Protein AF-A0A4Q6A8T1-F1 (afdb_monomer)

Sequence (185 aa):
YKGNTTVAFFELFNEPTVMNGQLGLCTWQDWKAMNEEMITIIRAHGCKAIPLVAGFNWAYDLTPVATEPINAEGIGYVSHPYPQKRPKPWEPKWTADWGFVAKKYPVMLTEIGFCGPDDRGAHIPVISDESYGEAITKYCNDNGISYSVWVFDPQWSPMLISDWNFTPTRQGRFFKQALLKEARQ

pLDDT: mean 97.42, std 4.3, range [55.22, 98.94]

Foldseek 3Di:
DAPDVVLAEDAPDQFAECPVVVVHDDDVVNLLVVQLVVVVVCVVVNHNHAYEAADHPGSAFPQVCVPDNRPDPRHEYEHQCADQVDDPPRLVVSCNGPLVCLVPGAYEHAEYAADDCPDPPDDPPRHDACVSVVNVLVSCVVSVHHYDYPDPDLHDPPHQAVDPVRHGDRRVVSVVVSVVVVVVD

Radius of gyration: 17.04 Å; Cα contacts (8 Å, |Δi|>4): 307; chains: 1; bounding box: 41×42×40 Å

Secondary structure (DSSP, 8-state):
-TT-SS--EEE--S----GGGTT----HHHHHHHHHHHHHHHHHTT--PEEEEE-HHHHTB-GGGGTS--S-SS-EEE----TTSSPSS-HHHHHHHTGGGGGTS-EEEEEE--B-TTSTT--TTTB--HHHHHHHHHHHHHHT-EEEES---SSSSSPSBSSTT--B-HHHHHHHHHHHHHTT-

Solvent-accessible surface area (backbone atoms only — not comparable to full-atom values): 10340 Å² total; per-residue (Å²): 115,68,79,41,76,86,56,47,65,40,73,76,56,82,57,41,58,35,72,95,52,77,73,43,86,77,54,71,68,59,51,42,54,54,50,54,51,52,53,49,54,48,46,75,70,58,41,77,45,30,43,30,48,47,28,40,72,46,6,34,39,40,54,62,50,80,81,61,54,72,95,64,83,79,51,35,36,35,33,35,74,27,51,55,78,48,67,84,76,47,66,72,49,42,38,65,34,37,52,59,50,45,81,81,40,57,38,34,26,70,36,37,49,42,30,42,82,85,40,83,71,50,48,92,44,30,47,45,58,67,70,52,56,53,50,54,54,49,52,24,65,80,55,75,42,48,74,39,68,43,31,92,35,55,80,54,59,38,38,24,18,67,41,96,86,61,48,59,30,77,46,21,50,51,54,54,51,54,55,57,57,60,77,73,111

Nearest PDB structures (foldseek):
  8bqb-assembly3_C  TM=9.856E-01  e=1.949E-24  Cellvibrio japonicus Ueda107
  5a8o-assembly1_A  TM=9.861E-01  e=3.280E-24  Saccharophagus degradans 2-40
  4hu0-assembly1_A  TM=9.864E-01  e=3.074E-24  uncultured bacterium
  5a8n-assembly1_A  TM=9.874E-01  e=1.129E-23  Saccharophagus degradans 2-40
  5ecu-assembly1_A  TM=7.118E-01  e=2.864E-06  Caldicellulosiruptor saccharolyticus

Structure (mmCIF, N/CA/C/O backbone):
data_AF-A0A4Q6A8T1-F1
#
_entry.id   AF-A0A4Q6A8T1-F1
#
loop_
_atom_site.group_PDB
_atom_site.id
_atom_site.type_symbol
_atom_site.label_atom_id
_atom_site.label_alt_id
_atom_site.label_comp_id
_atom_site.label_asym_id
_atom_site.label_entity_id
_atom_site.label_seq_id
_atom_site.pdbx_PDB_ins_code
_atom_site.Cartn_x
_atom_site.Cartn_y
_atom_site.Cartn_z
_atom_site.occupancy
_atom_site.B_iso_or_equiv
_atom_site.auth_seq_id
_atom_site.auth_comp_id
_atom_site.auth_asym_id
_atom_site.auth_atom_id
_atom_site.pdbx_PDB_model_num
ATOM 1 N N . TYR A 1 1 ? -21.605 -8.467 6.639 1.00 89.75 1 TYR A N 1
ATOM 2 C CA . TYR A 1 1 ? -20.652 -9.461 7.183 1.00 89.75 1 TYR A CA 1
ATOM 3 C C . TYR A 1 1 ? -20.547 -9.435 8.718 1.00 89.75 1 TYR A C 1
ATOM 5 O O . TYR A 1 1 ? -19.469 -9.640 9.265 1.00 89.75 1 TYR A O 1
ATOM 13 N N . LYS A 1 2 ? -21.650 -9.219 9.457 1.00 90.38 2 LYS A N 1
ATOM 14 C CA . LYS A 1 2 ? -21.615 -9.162 10.931 1.00 90.38 2 LYS A CA 1
ATOM 15 C C . LYS A 1 2 ? -21.192 -10.516 11.514 1.00 90.38 2 LYS A C 1
ATOM 17 O O . LYS A 1 2 ? -21.763 -11.532 11.139 1.00 90.38 2 LYS A O 1
ATOM 22 N N . GLY A 1 3 ? -20.209 -10.517 12.416 1.00 88.19 3 GLY A N 1
ATOM 23 C CA . GLY A 1 3 ? -19.697 -11.733 13.065 1.00 88.19 3 GLY A CA 1
ATOM 24 C C . GLY A 1 3 ? -18.880 -12.669 12.164 1.00 88.19 3 GLY A C 1
ATOM 25 O O . GLY A 1 3 ? -18.472 -13.728 12.628 1.00 88.19 3 GLY A O 1
ATOM 26 N N . ASN A 1 4 ? -18.627 -12.301 10.903 1.00 92.38 4 ASN A N 1
ATOM 27 C CA . ASN A 1 4 ? -17.795 -13.093 10.002 1.00 92.38 4 ASN A CA 1
ATOM 28 C C . ASN A 1 4 ? -16.316 -12.752 10.239 1.00 92.38 4 ASN A C 1
ATOM 30 O O . ASN A 1 4 ? -15.886 -11.645 9.931 1.00 92.38 4 ASN A O 1
ATOM 34 N N . THR A 1 5 ? -15.553 -13.705 10.771 1.00 93.12 5 THR A N 1
ATOM 35 C CA . THR A 1 5 ? -14.126 -13.536 11.083 1.00 93.12 5 THR A CA 1
ATOM 36 C C . THR A 1 5 ? -13.215 -13.623 9.858 1.00 93.12 5 THR A C 1
ATOM 38 O O . THR A 1 5 ? -12.082 -13.163 9.924 1.00 93.12 5 THR A O 1
ATOM 41 N N . THR A 1 6 ? -13.696 -14.162 8.733 1.00 96.19 6 THR A N 1
ATOM 42 C CA . THR A 1 6 ? -12.983 -14.132 7.446 1.00 96.19 6 THR A CA 1
ATOM 43 C C . THR A 1 6 ? -12.935 -12.715 6.877 1.00 96.19 6 THR A C 1
ATOM 45 O O . THR A 1 6 ? -11.938 -12.324 6.278 1.00 96.19 6 THR A O 1
ATOM 48 N N . VAL A 1 7 ? -13.985 -11.916 7.090 1.00 96.88 7 VAL A N 1
ATOM 49 C CA . VAL A 1 7 ? -14.017 -10.500 6.692 1.00 96.88 7 VAL A CA 1
ATOM 50 C C . VAL A 1 7 ? -13.386 -9.661 7.801 1.00 96.88 7 VAL A C 1
ATOM 52 O O . VAL A 1 7 ? -14.070 -9.030 8.605 1.00 96.88 7 VAL A O 1
ATOM 55 N N . ALA A 1 8 ? -12.058 -9.731 7.870 1.00 97.31 8 ALA A N 1
ATOM 56 C CA . ALA A 1 8 ? -11.278 -9.165 8.964 1.00 97.31 8 ALA A CA 1
ATOM 57 C C . ALA A 1 8 ? -11.072 -7.648 8.858 1.00 97.31 8 ALA A C 1
ATOM 59 O O . ALA A 1 8 ? -10.976 -6.988 9.889 1.00 97.31 8 ALA A O 1
ATOM 60 N N . PHE A 1 9 ? -11.034 -7.091 7.644 1.00 98.25 9 PHE A N 1
ATOM 61 C CA . PHE A 1 9 ? -10.666 -5.694 7.402 1.00 98.25 9 PHE A CA 1
ATOM 62 C C . PHE A 1 9 ? -11.708 -4.967 6.555 1.00 98.25 9 PHE A C 1
ATOM 64 O O . PHE A 1 9 ? -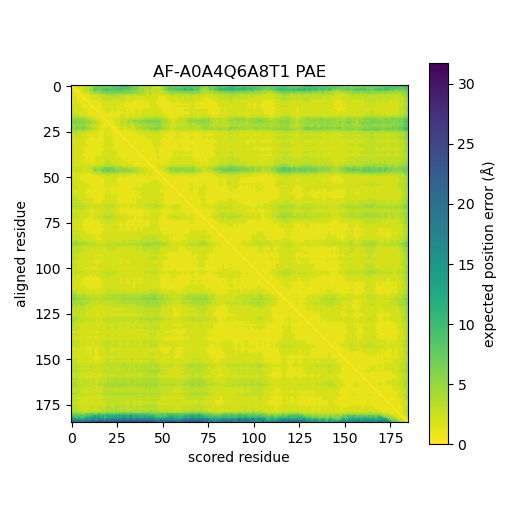12.265 -5.547 5.623 1.00 98.25 9 PHE A O 1
ATOM 71 N N . PHE A 1 10 ? -11.931 -3.690 6.867 1.00 98.44 10 PHE A N 1
ATOM 72 C CA . PHE A 1 10 ? -12.652 -2.741 6.021 1.00 98.44 10 PHE A CA 1
ATOM 73 C C . PHE A 1 10 ? -11.738 -1.558 5.712 1.00 98.44 10 PHE A C 1
ATOM 75 O O . PHE A 1 10 ? -11.614 -0.639 6.517 1.00 98.44 10 PHE A O 1
ATOM 82 N N . GLU A 1 11 ? -11.101 -1.583 4.549 1.00 98.81 11 GLU A N 1
ATOM 83 C CA . GLU A 1 11 ? -10.424 -0.412 3.998 1.00 98.81 11 GLU A CA 1
ATOM 84 C C . GLU A 1 11 ? -11.465 0.597 3.520 1.00 98.81 11 GLU A C 1
ATOM 86 O O . GLU A 1 11 ? -12.292 0.292 2.662 1.00 98.81 11 GLU A O 1
ATOM 91 N N . LEU A 1 12 ? -11.494 1.766 4.164 1.00 98.75 12 LEU A N 1
ATOM 92 C CA . LEU A 1 12 ? -12.637 2.678 4.062 1.00 98.75 12 LEU A CA 1
ATOM 93 C C . LEU A 1 12 ? -12.677 3.422 2.725 1.00 98.75 12 LEU A C 1
ATOM 95 O O . LEU A 1 12 ? -13.753 3.649 2.175 1.00 98.75 12 LEU A O 1
ATOM 99 N N . PHE A 1 13 ? -11.507 3.791 2.207 1.00 98.88 13 PHE A N 1
ATOM 100 C CA . PHE A 1 13 ? -11.345 4.446 0.915 1.00 98.88 13 PHE A CA 1
ATOM 101 C C . PHE A 1 13 ? -9.910 4.243 0.422 1.00 98.88 13 PHE A C 1
ATOM 103 O O . PHE A 1 13 ? -8.981 4.602 1.142 1.00 98.88 13 PHE A O 1
ATOM 110 N N . ASN A 1 14 ? -9.755 3.702 -0.793 1.00 98.81 14 ASN A N 1
ATOM 111 C CA . ASN A 1 14 ? -8.472 3.221 -1.324 1.00 98.81 14 ASN A CA 1
ATOM 112 C C . ASN A 1 14 ? -7.380 4.300 -1.334 1.00 98.81 14 ASN A C 1
ATOM 114 O O . ASN A 1 14 ? -6.397 4.204 -0.617 1.00 98.81 14 ASN A O 1
ATOM 118 N N . GLU A 1 15 ? -7.562 5.364 -2.124 1.00 98.69 15 GLU A N 1
ATOM 119 C CA . GLU A 1 15 ? -6.495 6.335 -2.397 1.00 98.69 15 GLU A CA 1
ATOM 120 C C . GLU A 1 15 ? -6.970 7.786 -2.262 1.00 98.69 15 GLU A C 1
ATOM 122 O O . GLU A 1 15 ? -7.286 8.442 -3.260 1.00 98.69 15 GLU A O 1
ATOM 127 N N . PRO A 1 16 ? -7.002 8.345 -1.037 1.00 98.75 16 PRO A N 1
ATOM 128 C CA . PRO A 1 16 ? -7.300 9.757 -0.848 1.00 98.75 16 PRO A CA 1
ATOM 129 C C . PRO A 1 16 ? -6.260 10.634 -1.562 1.00 98.75 16 PRO A C 1
ATOM 131 O O . PRO A 1 16 ? -5.045 10.521 -1.363 1.00 98.75 16 PRO A O 1
ATOM 134 N N . THR A 1 17 ? -6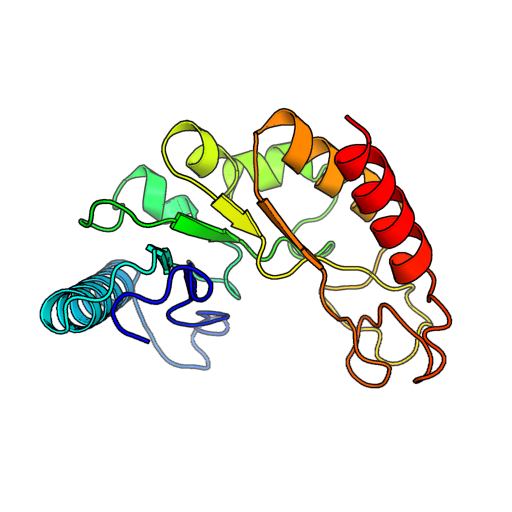.728 11.543 -2.412 1.00 98.56 17 THR A N 1
ATOM 135 C CA . THR A 1 17 ? -5.883 12.518 -3.106 1.00 98.56 17 THR A CA 1
ATOM 136 C C . THR A 1 17 ? -6.700 13.741 -3.493 1.00 98.56 17 THR A C 1
ATOM 138 O O . THR A 1 17 ? -7.860 13.636 -3.876 1.00 98.56 17 THR A O 1
ATOM 141 N N . VAL A 1 18 ? -6.077 14.914 -3.424 1.00 97.62 18 VAL A N 1
ATOM 142 C CA . VAL A 1 18 ? -6.638 16.159 -3.972 1.00 97.62 18 VAL A CA 1
ATOM 143 C C . VAL A 1 18 ? -6.028 16.510 -5.332 1.00 97.62 18 VAL A C 1
ATOM 145 O O . VAL A 1 18 ? -6.368 17.539 -5.905 1.00 97.62 18 VAL A O 1
ATOM 148 N N . MET A 1 19 ? -5.096 15.688 -5.843 1.00 94.81 19 MET A N 1
ATOM 149 C CA . MET A 1 19 ? -4.318 15.939 -7.068 1.00 94.81 19 MET A CA 1
ATOM 150 C C . MET A 1 19 ? -3.805 17.384 -7.158 1.00 94.81 19 MET A C 1
ATOM 152 O O . MET A 1 19 ? -4.078 18.101 -8.118 1.00 94.81 19 MET A O 1
ATOM 156 N N . ASN A 1 20 ? -3.095 17.840 -6.122 1.00 92.75 20 ASN A N 1
ATOM 157 C CA . ASN A 1 20 ? -2.607 19.222 -6.013 1.00 92.75 20 ASN A CA 1
ATOM 158 C C . ASN A 1 20 ? -3.723 20.285 -6.144 1.00 92.75 20 ASN A C 1
ATOM 160 O O . ASN A 1 20 ? -3.512 21.347 -6.724 1.00 92.75 20 ASN A O 1
ATOM 164 N N . GLY A 1 21 ? -4.918 19.986 -5.625 1.00 94.88 21 GLY A N 1
ATOM 165 C CA . GLY A 1 21 ? -6.090 20.866 -5.636 1.00 94.88 21 GLY A CA 1
ATOM 166 C C . GLY A 1 21 ? -7.006 20.706 -6.853 1.00 94.88 21 GLY A C 1
ATOM 167 O O . GLY A 1 21 ? -8.076 21.310 -6.883 1.00 94.88 21 GLY A O 1
ATOM 168 N N . GLN A 1 22 ? -6.641 19.886 -7.846 1.00 96.75 22 GLN A N 1
ATOM 169 C CA . GLN A 1 22 ? -7.470 19.662 -9.038 1.00 96.75 22 GLN A CA 1
ATOM 170 C C . GLN A 1 22 ? -8.778 18.921 -8.734 1.00 96.75 22 GLN A C 1
ATOM 172 O O . GLN A 1 22 ? -9.752 19.094 -9.460 1.00 96.75 22 GLN A O 1
ATOM 177 N N . LEU A 1 23 ? -8.815 18.122 -7.661 1.00 97.00 23 LEU A N 1
ATOM 178 C CA . LEU A 1 23 ? -10.017 17.406 -7.213 1.00 97.00 23 LEU A CA 1
ATOM 179 C C . LEU A 1 23 ? -10.743 18.115 -6.059 1.00 97.00 23 LEU A C 1
ATOM 181 O O . LEU A 1 23 ? -11.571 17.514 -5.379 1.00 97.00 23 LEU A O 1
ATOM 185 N N . GLY A 1 24 ? -10.436 19.393 -5.833 1.00 96.75 24 GLY A N 1
ATOM 186 C CA . GLY A 1 24 ? -10.976 20.178 -4.730 1.00 96.75 24 GLY A CA 1
ATOM 187 C C . GLY A 1 24 ? -10.047 20.224 -3.521 1.00 96.75 24 GLY A C 1
ATOM 188 O O . GLY A 1 24 ? -8.865 19.885 -3.591 1.00 96.75 24 GLY A O 1
ATOM 189 N N . LEU A 1 25 ? -10.593 20.704 -2.407 1.00 96.38 25 LEU A N 1
ATOM 190 C CA . LEU A 1 25 ? -9.879 20.879 -1.149 1.00 96.38 25 LEU A CA 1
ATOM 191 C C . LEU A 1 25 ? -10.481 19.945 -0.104 1.00 96.38 25 LEU A C 1
ATOM 193 O O . LEU A 1 25 ? -11.697 19.890 0.055 1.00 96.38 25 LEU A O 1
ATOM 197 N N . CYS A 1 26 ? -9.620 19.231 0.608 1.00 98.12 26 CYS A N 1
ATOM 198 C CA . CYS A 1 26 ? -9.992 18.422 1.757 1.00 98.12 26 CYS A CA 1
ATOM 199 C C . CYS A 1 26 ? -8.808 18.449 2.719 1.00 98.12 26 CYS A C 1
ATOM 201 O O . CYS A 1 26 ? -7.702 18.046 2.352 1.00 98.12 26 CYS A O 1
ATOM 203 N N . THR A 1 27 ? -9.011 19.001 3.911 1.00 98.06 27 THR A N 1
ATOM 204 C CA . THR A 1 27 ? -7.972 19.006 4.942 1.00 98.06 27 THR A CA 1
ATOM 205 C C . THR A 1 27 ? -7.873 17.632 5.599 1.00 98.06 27 THR A C 1
ATOM 207 O O . THR A 1 27 ? -8.777 16.801 5.488 1.00 98.06 27 THR A O 1
ATOM 210 N N . TRP A 1 28 ? -6.780 17.379 6.323 1.00 98.50 28 TRP A N 1
ATOM 211 C CA . TRP A 1 28 ? -6.694 16.173 7.146 1.00 98.50 28 TRP A CA 1
ATOM 212 C C . TRP A 1 28 ? -7.797 16.135 8.211 1.00 98.50 28 TRP A C 1
ATOM 214 O O . TRP A 1 28 ? -8.336 15.067 8.474 1.00 98.50 28 TRP A O 1
ATOM 224 N N . GLN A 1 29 ? -8.193 17.280 8.770 1.00 98.50 29 GLN A N 1
ATOM 225 C CA . GLN A 1 29 ? -9.275 17.362 9.748 1.00 98.50 29 GLN A CA 1
ATOM 226 C C . GLN A 1 29 ? -10.632 16.980 9.138 1.00 98.50 29 GLN A C 1
ATOM 228 O O . GLN A 1 29 ? -11.363 16.201 9.752 1.00 98.50 29 GLN A O 1
ATOM 233 N N . ASP A 1 30 ? -10.937 17.450 7.922 1.00 98.50 30 ASP A N 1
ATOM 234 C CA . ASP A 1 30 ? -12.148 17.045 7.190 1.00 98.50 30 ASP A CA 1
ATOM 235 C C . ASP A 1 30 ? -12.133 15.533 6.919 1.00 98.50 30 ASP A C 1
ATOM 237 O O . ASP A 1 30 ? -13.108 14.824 7.179 1.00 98.50 30 ASP A O 1
ATOM 241 N N . TRP A 1 31 ? -10.995 15.020 6.439 1.00 98.81 31 TRP A N 1
ATOM 242 C CA . TRP A 1 31 ? -10.811 13.603 6.136 1.00 98.81 31 TRP A CA 1
ATOM 243 C C . TRP A 1 31 ? -10.926 12.713 7.376 1.00 98.81 31 TRP A C 1
ATOM 245 O O . TRP A 1 31 ? -11.618 11.692 7.358 1.00 98.81 31 TRP A O 1
ATOM 255 N N . LYS A 1 32 ? -10.311 13.126 8.483 1.00 98.81 32 LYS A N 1
ATOM 256 C CA . LYS A 1 32 ? -10.405 12.469 9.786 1.00 98.81 32 LYS A CA 1
ATOM 257 C C . LYS A 1 32 ? -11.853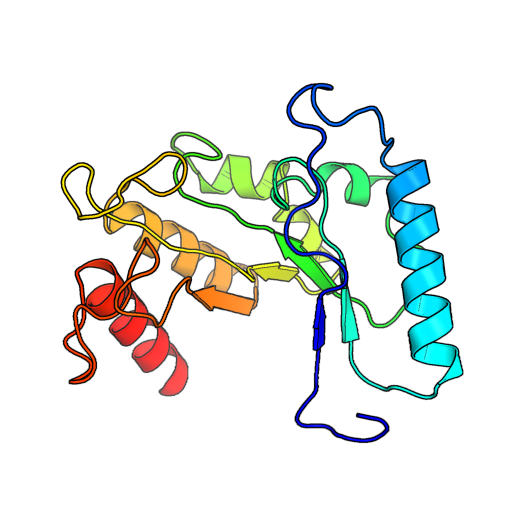 12.394 10.265 1.00 98.81 32 LYS A C 1
ATOM 259 O O . LYS A 1 32 ? -12.283 11.313 10.656 1.00 98.81 32 LYS A O 1
ATOM 264 N N . ALA A 1 33 ? -12.608 13.493 10.192 1.00 98.81 33 ALA A N 1
ATOM 265 C CA . ALA A 1 33 ? -14.010 13.516 10.608 1.00 98.81 33 ALA A CA 1
ATOM 266 C C . ALA A 1 33 ? -14.866 12.522 9.801 1.00 98.81 33 ALA A C 1
ATOM 268 O O . ALA A 1 33 ? -15.618 11.744 10.387 1.00 98.81 33 ALA A O 1
ATOM 269 N N . MET A 1 34 ? -14.685 12.472 8.475 1.00 98.81 34 MET A N 1
ATOM 270 C CA . MET A 1 34 ? -15.379 11.502 7.616 1.00 98.81 34 MET A CA 1
ATOM 271 C C . MET A 1 34 ? -15.026 10.049 7.972 1.00 98.81 34 MET A C 1
ATOM 273 O O . MET A 1 34 ? -15.907 9.191 8.036 1.00 98.81 34 MET A O 1
ATOM 277 N N . ASN A 1 35 ? -13.752 9.751 8.249 1.00 98.88 35 ASN A N 1
ATOM 278 C CA . ASN A 1 35 ? -13.342 8.406 8.664 1.00 98.88 35 ASN A CA 1
ATOM 279 C C . ASN A 1 35 ? -13.927 8.017 10.025 1.00 98.88 35 ASN A C 1
ATOM 281 O O . ASN A 1 35 ? -14.403 6.895 10.187 1.00 98.88 35 ASN A O 1
ATOM 285 N N . GLU A 1 36 ? -13.943 8.931 10.993 1.00 98.81 36 GLU A N 1
ATOM 286 C CA . GLU A 1 36 ? -14.537 8.698 12.314 1.00 98.81 36 GLU A CA 1
ATOM 287 C C . GLU A 1 36 ? -16.046 8.429 12.229 1.00 98.81 36 GLU A C 1
ATOM 289 O O . GLU A 1 36 ? -16.558 7.546 12.927 1.00 98.81 36 GLU A O 1
ATOM 294 N N . GLU A 1 37 ? -16.751 9.112 11.326 1.00 98.81 37 GLU A N 1
ATOM 295 C CA . GLU A 1 37 ? -18.161 8.851 11.038 1.00 98.81 37 GLU A CA 1
ATOM 296 C C . GLU A 1 37 ? -18.368 7.462 10.410 1.00 98.81 37 GLU A C 1
ATOM 298 O O . GLU A 1 37 ? -19.163 6.668 10.922 1.00 98.81 37 GLU A O 1
ATOM 303 N N . MET A 1 38 ? -17.599 7.107 9.373 1.00 98.69 38 MET A N 1
ATOM 304 C CA . MET A 1 38 ? -17.653 5.773 8.752 1.00 98.69 38 MET A CA 1
ATOM 305 C C . MET A 1 38 ? -17.378 4.656 9.770 1.00 98.69 38 MET A C 1
ATOM 307 O O . MET A 1 38 ? -18.108 3.661 9.830 1.00 98.69 38 MET A O 1
ATOM 311 N N . ILE A 1 39 ? -16.365 4.834 10.621 1.00 98.62 39 ILE A N 1
ATOM 312 C CA . ILE A 1 39 ? -16.024 3.903 11.704 1.00 98.62 39 ILE A CA 1
ATOM 313 C C . ILE A 1 39 ? -17.189 3.763 12.690 1.00 98.62 39 ILE A C 1
ATOM 315 O O . ILE A 1 39 ? -17.523 2.648 13.105 1.00 98.62 39 ILE A O 1
ATOM 319 N N . THR A 1 40 ? -17.827 4.876 13.056 1.00 98.44 40 THR A N 1
ATOM 320 C CA . THR A 1 40 ? -18.986 4.887 13.957 1.00 98.44 40 THR A CA 1
ATOM 321 C C . THR A 1 40 ? -20.148 4.091 13.367 1.00 98.44 40 THR A C 1
ATOM 323 O O . THR A 1 40 ? -20.714 3.240 14.057 1.00 98.44 40 THR A O 1
ATOM 326 N N . ILE A 1 41 ? -20.451 4.279 12.080 1.00 98.19 41 ILE A N 1
ATOM 327 C CA . ILE A 1 41 ? -21.502 3.537 11.369 1.00 98.19 41 ILE A CA 1
ATOM 328 C C . ILE A 1 41 ? -21.194 2.034 11.360 1.00 98.19 41 ILE A C 1
ATOM 330 O O . ILE A 1 41 ? -22.032 1.228 11.772 1.00 98.19 41 ILE A O 1
ATOM 334 N N . ILE A 1 42 ? -19.978 1.637 10.967 1.00 97.19 42 ILE A N 1
ATOM 335 C CA . ILE A 1 42 ? -19.545 0.226 10.952 1.00 97.19 42 ILE A CA 1
ATOM 336 C C . ILE A 1 42 ? -19.779 -0.428 12.321 1.00 97.19 42 ILE A C 1
ATOM 338 O O . ILE A 1 42 ? -20.320 -1.538 12.412 1.00 97.19 42 ILE A O 1
ATOM 342 N N . ARG A 1 43 ? -19.409 0.269 13.400 1.00 96.00 43 ARG A N 1
ATOM 343 C CA . ARG A 1 43 ? -19.560 -0.219 14.777 1.00 96.00 43 ARG A CA 1
ATOM 344 C C . ARG A 1 43 ? -21.006 -0.269 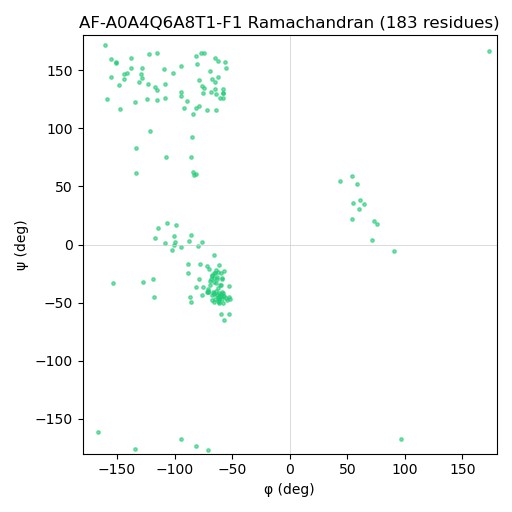15.238 1.00 96.00 43 ARG A C 1
ATOM 346 O O . ARG A 1 43 ? -21.371 -1.235 15.905 1.00 96.00 43 ARG A O 1
ATOM 353 N N . ALA A 1 44 ? -21.835 0.703 14.859 1.00 97.12 44 ALA A N 1
ATOM 354 C CA . ALA A 1 44 ? -23.261 0.719 15.185 1.00 97.12 44 ALA A CA 1
ATOM 355 C C . ALA A 1 44 ? -23.994 -0.520 14.634 1.00 97.12 44 ALA A C 1
ATOM 357 O O . ALA A 1 44 ? -24.910 -1.041 15.268 1.00 97.12 44 ALA A O 1
ATOM 358 N N . HIS A 1 45 ? -23.526 -1.079 13.512 1.00 95.69 45 HIS A N 1
ATOM 359 C CA . HIS A 1 45 ? -24.033 -2.344 12.967 1.00 95.69 45 HIS A CA 1
ATOM 360 C C . HIS A 1 45 ? -23.483 -3.608 13.665 1.00 95.69 45 HIS A C 1
ATOM 362 O O . HIS A 1 45 ? -23.875 -4.735 13.340 1.00 95.69 45 HIS A O 1
ATOM 368 N N . GLY A 1 46 ? -22.607 -3.458 14.661 1.00 92.88 46 GLY A N 1
ATOM 369 C CA . GLY A 1 46 ? -21.994 -4.554 15.412 1.00 92.88 46 GLY A CA 1
ATOM 370 C C . GLY A 1 46 ? -20.938 -5.332 14.624 1.00 92.88 46 GLY A C 1
ATOM 371 O O . GLY A 1 46 ? -20.659 -6.486 14.962 1.00 92.88 46 GLY A O 1
ATOM 372 N N . CYS A 1 47 ? -20.377 -4.741 13.565 1.00 92.38 47 CYS A N 1
ATOM 373 C CA . CYS A 1 47 ? -19.269 -5.324 12.816 1.00 92.38 47 CYS A CA 1
ATOM 374 C C . CYS A 1 47 ? -17.999 -5.369 13.679 1.00 92.38 47 CYS A C 1
ATOM 376 O O . CYS A 1 47 ? -17.734 -4.462 14.466 1.00 92.38 47 CYS A O 1
ATOM 378 N N . LYS A 1 48 ? -17.227 -6.451 13.533 1.00 91.62 48 LYS A N 1
ATOM 379 C CA . LYS A 1 48 ? -15.956 -6.675 14.245 1.00 91.62 48 LYS A CA 1
ATOM 380 C C . LYS A 1 48 ? -14.730 -6.555 13.335 1.00 91.62 48 LYS A C 1
ATOM 382 O O . LYS A 1 48 ? -13.621 -6.750 13.813 1.00 91.62 48 LYS A O 1
ATOM 387 N N . ALA A 1 49 ? -14.946 -6.253 12.052 1.00 95.81 49 ALA A N 1
ATOM 388 C CA . ALA A 1 49 ? -13.874 -5.966 11.110 1.00 95.81 49 ALA A CA 1
ATOM 389 C C . ALA A 1 49 ? -13.098 -4.719 11.557 1.00 95.81 49 ALA A C 1
ATOM 391 O O . ALA A 1 49 ? -13.693 -3.775 12.082 1.00 95.81 49 ALA A O 1
ATOM 392 N N . ILE A 1 50 ? -11.788 -4.736 11.336 1.00 98.25 50 ILE A N 1
ATOM 393 C CA . ILE A 1 50 ? -10.847 -3.663 11.647 1.00 98.25 50 ILE A CA 1
ATOM 394 C C . ILE A 1 50 ? -10.915 -2.628 10.514 1.00 98.25 50 ILE A C 1
ATOM 396 O O . ILE A 1 50 ? -10.596 -2.969 9.371 1.00 98.25 50 ILE A O 1
ATOM 400 N N . PRO A 1 51 ? -11.326 -1.378 10.786 1.00 98.69 51 PRO A N 1
ATOM 401 C CA . PRO A 1 51 ? -11.238 -0.308 9.801 1.00 98.69 51 PRO A CA 1
ATOM 402 C C . PRO A 1 51 ? -9.776 0.006 9.464 1.00 98.69 51 PRO A C 1
ATOM 404 O O . PRO A 1 51 ? -8.959 0.158 10.376 1.00 98.69 51 PRO A O 1
ATOM 407 N N . LEU A 1 52 ? -9.458 0.127 8.175 1.00 98.94 52 LEU A N 1
ATOM 408 C CA . LEU A 1 52 ? -8.161 0.591 7.685 1.00 98.94 52 LEU A CA 1
ATOM 409 C C . LEU A 1 52 ? -8.315 2.000 7.102 1.00 98.94 52 LEU A C 1
ATOM 411 O O . LEU A 1 52 ? -9.182 2.230 6.254 1.00 98.94 52 LEU A O 1
ATOM 415 N N . VAL A 1 53 ? -7.497 2.938 7.586 1.00 98.94 53 VAL A N 1
ATOM 416 C CA . VAL A 1 53 ? -7.571 4.362 7.232 1.00 98.94 53 VAL A CA 1
ATOM 417 C C . VAL A 1 53 ? -6.318 4.798 6.481 1.00 98.94 53 VAL A C 1
ATOM 419 O O . VAL A 1 53 ? -5.201 4.672 6.983 1.00 98.94 53 VAL A O 1
ATOM 422 N N . ALA A 1 54 ? -6.515 5.354 5.291 1.00 98.94 54 ALA A N 1
ATOM 423 C CA . ALA A 1 54 ? -5.459 5.917 4.461 1.00 98.94 54 ALA A CA 1
ATOM 424 C C . ALA A 1 54 ? -5.299 7.428 4.679 1.00 98.94 54 ALA A C 1
ATOM 426 O O . ALA A 1 54 ? -6.254 8.130 5.024 1.00 98.94 54 ALA A O 1
ATOM 427 N N . GLY A 1 55 ? -4.090 7.935 4.435 1.00 98.75 55 GLY A N 1
ATOM 428 C CA . GLY A 1 55 ? -3.828 9.365 4.295 1.00 98.75 55 GLY A CA 1
ATOM 429 C C . GLY A 1 55 ? -3.854 9.843 2.843 1.00 98.75 55 GLY A C 1
ATOM 430 O O . GLY A 1 55 ? -4.322 9.144 1.947 1.00 98.75 55 GLY A O 1
ATOM 431 N N . PHE A 1 56 ? -3.376 11.063 2.605 1.00 98.75 56 PHE A N 1
ATOM 432 C CA . PHE A 1 56 ? -3.395 11.675 1.273 1.00 98.75 56 PHE A CA 1
ATOM 433 C C . PHE A 1 56 ? -2.234 11.203 0.382 1.00 98.75 56 PHE A C 1
ATOM 435 O O . PHE A 1 56 ? -1.462 10.305 0.723 1.00 98.75 56 PHE A O 1
ATOM 442 N N . ASN A 1 57 ? -2.107 11.832 -0.795 1.00 98.56 57 ASN A N 1
ATOM 443 C CA . ASN A 1 57 ? -1.121 11.495 -1.819 1.00 98.56 57 ASN A CA 1
ATOM 444 C C . ASN A 1 57 ? -1.284 10.036 -2.268 1.00 98.56 57 ASN A C 1
ATOM 446 O O . ASN A 1 57 ? -0.306 9.292 -2.298 1.00 98.56 57 ASN A O 1
ATOM 450 N N . TRP A 1 58 ? -2.509 9.653 -2.646 1.00 98.81 58 TRP A N 1
ATOM 451 C CA . TRP A 1 58 ? -2.859 8.287 -3.050 1.00 98.81 58 TRP A CA 1
ATOM 452 C C . TRP A 1 58 ? -2.455 7.290 -1.967 1.00 98.81 58 TRP A C 1
ATOM 454 O O . TRP A 1 58 ? -1.563 6.474 -2.174 1.00 98.81 58 TRP A O 1
ATOM 464 N N . ALA A 1 59 ? -3.012 7.486 -0.768 1.00 98.88 59 ALA A N 1
ATOM 465 C CA . ALA A 1 59 ? -2.720 6.678 0.411 1.00 98.88 59 ALA A CA 1
ATOM 466 C C . ALA A 1 59 ? -1.235 6.568 0.773 1.00 98.88 59 ALA A C 1
ATOM 468 O O . ALA A 1 59 ? -0.853 5.634 1.446 1.00 98.88 59 ALA A O 1
ATOM 469 N N . TYR A 1 60 ? -0.353 7.476 0.361 1.00 98.94 60 TYR A N 1
ATOM 470 C CA . TYR A 1 60 ? 1.071 7.359 0.690 1.00 98.94 60 TYR A CA 1
ATOM 471 C C . TYR A 1 60 ? 1.424 7.990 2.036 1.00 98.94 60 TYR A C 1
ATOM 473 O O . TYR A 1 60 ? 2.203 7.430 2.805 1.00 98.94 60 TYR A O 1
ATOM 481 N N . ASP A 1 61 ? 0.900 9.190 2.275 1.00 98.88 61 ASP A N 1
ATOM 482 C CA . ASP A 1 61 ? 1.358 10.087 3.330 1.00 98.88 61 ASP A CA 1
ATOM 483 C C . ASP A 1 61 ? 0.565 9.875 4.620 1.00 98.88 61 ASP A C 1
ATOM 485 O O . ASP A 1 61 ? -0.639 10.124 4.651 1.00 98.88 61 ASP A O 1
ATOM 489 N N . LEU A 1 62 ? 1.246 9.459 5.691 1.00 98.94 62 LEU A N 1
ATOM 490 C CA . LEU A 1 62 ? 0.675 9.360 7.035 1.00 98.94 62 LEU A CA 1
ATOM 491 C C . LEU A 1 62 ? 1.314 10.349 8.018 1.00 98.94 62 LEU A C 1
ATOM 493 O O . LEU A 1 62 ? 1.095 10.234 9.225 1.00 98.94 62 LEU A O 1
ATOM 497 N N . THR A 1 63 ? 2.064 11.350 7.547 1.00 98.88 63 THR A N 1
ATOM 498 C CA . THR A 1 63 ? 2.649 12.379 8.420 1.00 98.88 63 THR A CA 1
ATOM 499 C C . THR A 1 63 ? 1.632 13.064 9.346 1.00 98.88 63 THR A C 1
ATOM 501 O O . THR A 1 63 ? 1.987 13.276 10.510 1.00 98.88 63 THR A O 1
ATOM 504 N N . PRO A 1 64 ? 0.358 13.315 8.958 1.00 98.75 64 PRO A N 1
ATOM 505 C CA . PRO A 1 64 ? -0.616 13.923 9.871 1.00 98.75 64 PRO A CA 1
ATOM 506 C C . PRO A 1 64 ? -0.929 13.076 11.117 1.00 98.75 64 PRO A C 1
ATOM 508 O O . PRO A 1 64 ? -1.292 13.616 12.162 1.00 98.75 64 PRO A O 1
ATOM 511 N N . VAL A 1 65 ? -0.730 11.752 11.057 1.00 98.62 65 VAL A N 1
ATOM 512 C CA . VAL A 1 65 ? -0.977 10.825 12.179 1.00 98.62 65 VAL A CA 1
ATOM 513 C C . VAL A 1 65 ? -0.046 11.100 13.367 1.00 98.62 65 VAL A C 1
ATOM 515 O O . VAL A 1 65 ? -0.379 10.753 14.502 1.00 98.62 65 VAL A O 1
ATOM 518 N N . ALA A 1 66 ? 1.102 11.751 13.139 1.00 98.19 66 ALA A N 1
ATOM 519 C CA . ALA A 1 66 ? 2.041 12.122 14.197 1.00 98.19 66 ALA A CA 1
ATOM 520 C C . ALA A 1 66 ? 1.414 13.051 15.248 1.00 98.19 66 ALA A C 1
ATOM 522 O O . ALA A 1 66 ? 1.739 12.946 16.431 1.00 98.19 66 ALA A O 1
ATOM 523 N N . THR A 1 67 ? 0.518 13.945 14.823 1.00 98.19 67 THR A N 1
ATOM 524 C CA . THR A 1 67 ? -0.086 14.972 15.683 1.00 98.19 67 THR A CA 1
ATOM 525 C C . THR A 1 67 ? -1.599 14.842 15.798 1.00 98.19 67 THR A C 1
ATOM 527 O O . THR A 1 67 ? -2.155 15.188 16.836 1.00 98.19 67 THR A O 1
ATOM 530 N N . GLU A 1 68 ? -2.271 14.320 14.773 1.00 98.25 68 GLU A N 1
ATOM 531 C CA . GLU A 1 68 ? -3.732 14.253 14.696 1.00 98.25 68 GLU A CA 1
ATOM 532 C C . GLU A 1 68 ? -4.211 12.855 14.254 1.00 98.25 68 GLU A C 1
ATOM 534 O O . GLU A 1 68 ? -4.838 12.717 13.203 1.00 98.25 68 GLU A O 1
ATOM 539 N N . PRO A 1 69 ? -3.932 11.782 15.019 1.00 98.62 69 PRO A N 1
ATOM 540 C CA . PRO A 1 69 ? -4.421 10.447 14.681 1.00 98.62 69 PRO A CA 1
ATOM 541 C C . PRO A 1 69 ? -5.958 10.384 14.700 1.00 98.62 69 PRO A C 1
ATOM 543 O O . PRO A 1 69 ? -6.622 11.160 15.392 1.00 98.62 69 PRO A O 1
ATOM 546 N N . ILE A 1 70 ? -6.524 9.408 13.988 1.00 98.81 70 ILE A N 1
ATOM 547 C CA . ILE A 1 70 ? -7.948 9.066 14.074 1.00 98.81 70 ILE A CA 1
ATOM 548 C C . ILE A 1 70 ? -8.299 8.706 15.524 1.00 98.81 70 ILE A C 1
ATOM 550 O O . ILE A 1 70 ? -7.636 7.875 16.149 1.00 98.81 70 ILE A O 1
ATOM 554 N N . ASN A 1 71 ? -9.361 9.306 16.056 1.00 98.44 71 ASN A N 1
ATOM 555 C CA . ASN A 1 71 ? -9.849 9.092 17.413 1.00 98.44 71 ASN A CA 1
ATOM 556 C C . ASN A 1 71 ? -10.755 7.853 17.487 1.00 98.44 71 ASN A C 1
ATOM 558 O O . ASN A 1 71 ? -11.950 7.932 17.778 1.00 98.44 71 ASN A O 1
ATOM 562 N N . ALA A 1 72 ? -10.181 6.691 17.180 1.00 97.94 72 ALA A N 1
ATOM 563 C CA . ALA A 1 72 ? -10.865 5.411 17.239 1.00 97.94 72 ALA A CA 1
ATOM 564 C C . ALA A 1 72 ? -9.890 4.282 17.604 1.00 97.94 72 ALA A C 1
ATOM 566 O O . ALA A 1 72 ? -8.790 4.194 17.071 1.00 97.94 72 ALA A O 1
ATOM 567 N N . GLU A 1 73 ? -10.312 3.380 18.488 1.00 97.00 73 GLU A N 1
ATOM 568 C CA . GLU A 1 73 ? -9.535 2.185 18.853 1.00 97.00 73 GLU A CA 1
ATOM 569 C C . GLU A 1 73 ? -9.705 1.055 17.832 1.00 97.00 73 GLU A C 1
ATOM 571 O O . GLU A 1 73 ? -10.678 1.053 17.093 1.00 97.00 73 GLU A O 1
ATOM 576 N N . GLY A 1 74 ? -8.829 0.049 17.798 1.00 97.62 74 GLY A N 1
ATOM 577 C CA . GLY A 1 74 ? -9.047 -1.138 16.952 1.00 97.62 74 GLY A CA 1
ATOM 578 C C . GLY A 1 74 ? -9.122 -0.835 15.448 1.00 97.62 74 GLY A C 1
ATOM 579 O O . GLY A 1 74 ? -9.951 -1.414 14.747 1.00 97.62 74 GLY A O 1
ATOM 580 N N . ILE A 1 75 ? -8.287 0.095 14.983 1.00 98.75 75 ILE A N 1
ATOM 581 C CA . ILE A 1 75 ? -8.092 0.453 13.572 1.00 98.75 75 ILE A CA 1
ATOM 582 C C . ILE A 1 75 ? -6.660 0.113 13.131 1.00 98.75 75 ILE A C 1
ATOM 584 O O . ILE A 1 75 ? -5.778 -0.071 13.973 1.00 98.75 75 ILE A O 1
ATOM 588 N N . GLY A 1 76 ? -6.426 0.080 11.822 1.00 98.81 76 GLY A N 1
ATOM 589 C CA . GLY A 1 76 ? -5.093 0.106 11.213 1.00 98.81 76 GLY A CA 1
ATOM 590 C C . GLY A 1 76 ? -4.940 1.288 10.253 1.00 98.81 76 GLY A C 1
ATOM 591 O O . GLY A 1 76 ? -5.934 1.892 9.847 1.00 98.81 76 GLY A O 1
ATOM 592 N N . TYR A 1 77 ? -3.702 1.613 9.885 1.00 98.94 77 TYR A N 1
ATOM 593 C CA . TYR A 1 77 ? -3.404 2.629 8.871 1.00 98.94 77 TYR A CA 1
ATOM 594 C C . TYR A 1 77 ? -2.870 2.009 7.580 1.00 98.94 77 TYR A C 1
ATOM 596 O O . TYR A 1 77 ? -2.218 0.963 7.606 1.00 98.94 77 TYR A O 1
ATOM 604 N N . VAL A 1 78 ? -3.130 2.684 6.465 1.00 98.94 78 VAL A N 1
ATOM 605 C CA . VAL A 1 78 ? -2.727 2.261 5.121 1.00 98.94 78 VAL A CA 1
ATOM 606 C C . VAL A 1 78 ? -1.602 3.138 4.589 1.00 98.94 78 VAL A C 1
ATOM 608 O O . VAL A 1 78 ? -1.657 4.359 4.735 1.00 98.94 78 VAL A O 1
ATOM 611 N N . SER A 1 79 ? -0.611 2.522 3.936 1.00 98.94 79 SER A N 1
ATOM 612 C CA . SER A 1 79 ? 0.281 3.238 3.021 1.00 98.94 79 SER A CA 1
ATOM 613 C C . SER A 1 79 ? 0.418 2.519 1.670 1.00 98.94 79 SER A C 1
ATOM 615 O O . SER A 1 79 ? 0.554 1.299 1.660 1.00 98.94 79 SER A O 1
ATOM 617 N N . HIS A 1 80 ? 0.447 3.243 0.543 1.00 98.94 80 HIS A N 1
ATOM 618 C CA . HIS A 1 80 ? 0.755 2.715 -0.805 1.00 98.94 80 HIS A CA 1
ATOM 619 C C . HIS A 1 80 ? 2.150 3.174 -1.291 1.00 98.94 80 HIS A C 1
ATOM 621 O O . HIS A 1 80 ? 2.275 4.095 -2.114 1.00 98.94 80 HIS A O 1
ATOM 627 N N . PRO A 1 81 ? 3.255 2.599 -0.776 1.00 98.81 81 PRO A N 1
ATOM 628 C CA . PRO A 1 81 ? 4.610 3.069 -1.046 1.00 98.81 81 PRO A CA 1
ATOM 629 C C . PRO A 1 81 ? 5.171 2.526 -2.362 1.00 98.81 81 PRO A C 1
ATOM 631 O O . PRO A 1 81 ? 6.219 1.883 -2.372 1.00 98.81 81 PRO A O 1
ATOM 634 N N . TYR A 1 82 ? 4.513 2.809 -3.487 1.00 98.94 82 TYR A N 1
ATOM 635 C CA . TYR A 1 82 ? 5.038 2.499 -4.820 1.00 98.94 82 TYR A CA 1
ATOM 636 C C . TYR A 1 82 ? 6.437 3.115 -5.060 1.00 98.94 82 TYR A C 1
ATOM 638 O O . TYR A 1 82 ? 6.771 4.165 -4.492 1.00 98.94 82 TYR A O 1
ATOM 646 N N . PRO A 1 83 ? 7.278 2.499 -5.913 1.00 98.81 83 PRO A N 1
ATOM 647 C CA . PRO A 1 83 ? 8.710 2.797 -5.994 1.00 98.81 83 PRO A CA 1
ATOM 648 C C . PRO A 1 8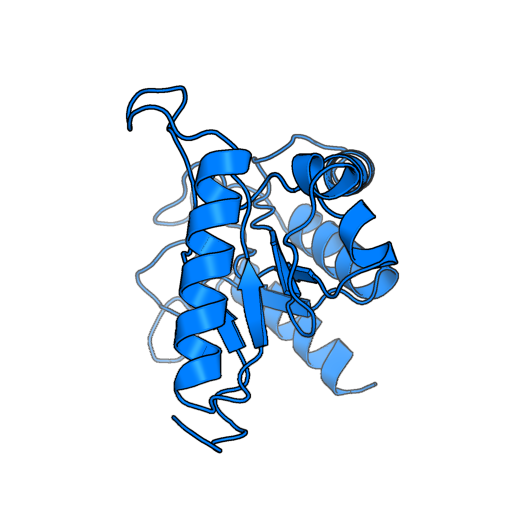3 ? 9.050 4.249 -6.328 1.00 98.81 83 PRO A C 1
ATOM 650 O O . PRO A 1 83 ? 10.101 4.736 -5.913 1.00 98.81 83 PRO A O 1
ATOM 653 N N . GLN A 1 84 ? 8.184 4.951 -7.062 1.00 98.81 84 GLN A N 1
ATOM 654 C CA . GLN A 1 84 ? 8.426 6.334 -7.481 1.00 98.81 84 GLN A CA 1
ATOM 655 C C . GLN A 1 84 ? 7.687 7.375 -6.627 1.00 98.81 84 GLN A C 1
ATOM 657 O O . GLN A 1 84 ? 7.750 8.565 -6.929 1.00 98.81 84 GLN A O 1
ATOM 662 N N . LYS A 1 85 ? 7.036 6.976 -5.523 1.00 98.62 85 LYS A N 1
ATOM 663 C CA . LYS A 1 85 ? 6.473 7.926 -4.538 1.00 98.62 85 LYS A CA 1
ATOM 664 C C . LYS A 1 85 ? 7.570 8.726 -3.833 1.00 98.62 85 LYS A C 1
ATOM 666 O O . LYS A 1 85 ? 7.364 9.882 -3.448 1.00 98.62 85 LYS A O 1
ATOM 671 N N . ARG A 1 86 ? 8.758 8.124 -3.717 1.00 98.44 86 ARG A N 1
ATOM 672 C CA . ARG A 1 86 ? 10.014 8.759 -3.309 1.00 98.44 86 ARG A CA 1
ATOM 673 C C . ARG A 1 86 ? 11.187 8.156 -4.082 1.00 98.44 86 ARG A C 1
ATOM 675 O O . ARG A 1 86 ? 11.178 6.958 -4.334 1.00 98.44 86 ARG A O 1
ATOM 682 N N . PRO A 1 87 ? 12.232 8.938 -4.403 1.00 97.69 87 PRO A N 1
ATOM 683 C CA . PRO A 1 87 ? 13.461 8.376 -4.951 1.00 97.69 87 PRO A CA 1
ATOM 684 C C . PRO A 1 87 ? 14.273 7.662 -3.860 1.00 97.69 87 PRO A C 1
ATOM 686 O O . PRO A 1 87 ? 14.089 7.938 -2.673 1.00 97.69 87 PRO A O 1
ATOM 689 N N . LYS A 1 88 ? 15.249 6.835 -4.248 1.00 97.56 88 LYS A N 1
ATOM 690 C CA . LYS A 1 88 ? 16.248 6.258 -3.328 1.00 97.56 88 LYS A CA 1
ATOM 691 C C . LYS A 1 88 ? 17.022 7.347 -2.540 1.00 97.56 88 LYS A C 1
ATOM 693 O O . LYS A 1 88 ? 17.095 8.494 -2.997 1.00 97.56 88 LYS A O 1
ATOM 698 N N . PRO A 1 89 ? 17.608 7.028 -1.369 1.00 98.06 89 PRO A N 1
ATOM 699 C CA . PRO A 1 89 ? 17.315 5.843 -0.554 1.00 98.06 89 PRO A CA 1
ATOM 700 C C . PRO A 1 89 ? 15.876 5.907 -0.021 1.00 98.06 89 PRO A C 1
ATOM 702 O O . PRO A 1 89 ? 15.396 6.993 0.318 1.00 98.06 89 PRO A O 1
ATOM 705 N N . TRP A 1 90 ? 15.179 4.771 -0.007 1.00 98.81 90 TRP A N 1
ATOM 706 C CA . TRP A 1 90 ? 13.737 4.727 0.234 1.00 98.81 90 TRP A CA 1
ATOM 707 C C . TRP A 1 90 ? 13.388 4.676 1.719 1.00 98.81 90 TRP A C 1
ATOM 709 O O . TRP A 1 90 ? 12.602 5.486 2.193 1.00 98.81 90 TRP A O 1
ATOM 719 N N . GLU A 1 91 ? 14.021 3.780 2.464 1.00 98.75 91 GLU A N 1
ATOM 720 C CA . GLU A 1 91 ? 13.759 3.451 3.863 1.00 98.75 91 GLU A CA 1
ATOM 721 C C . GLU A 1 91 ? 13.726 4.667 4.805 1.00 98.75 91 GLU A C 1
ATOM 723 O O . GLU A 1 91 ? 12.773 4.779 5.584 1.00 98.75 91 GLU A O 1
ATOM 728 N N . PRO A 1 92 ? 14.681 5.624 4.758 1.00 98.69 92 PRO A N 1
ATOM 729 C CA . PRO A 1 92 ? 14.585 6.818 5.598 1.00 98.69 92 PRO A CA 1
ATOM 730 C C . PRO A 1 92 ? 13.391 7.707 5.225 1.00 98.69 92 PRO A C 1
ATOM 732 O O . PRO A 1 92 ? 12.798 8.329 6.104 1.00 98.69 92 PRO A O 1
ATOM 735 N N . LYS A 1 93 ? 13.006 7.750 3.943 1.00 98.81 93 LYS A N 1
ATOM 736 C CA . LYS A 1 93 ? 11.872 8.555 3.463 1.00 98.81 93 LYS A CA 1
ATOM 737 C C . LYS A 1 93 ? 10.549 7.892 3.811 1.00 98.81 93 LYS A C 1
ATOM 739 O O . LYS A 1 93 ? 9.680 8.554 4.354 1.00 98.81 93 LYS A O 1
ATOM 744 N N . TRP A 1 94 ? 10.441 6.579 3.619 1.00 98.88 94 TRP A N 1
ATOM 745 C CA . TRP A 1 94 ? 9.320 5.783 4.111 1.00 98.88 94 TRP A CA 1
ATOM 746 C C . TRP A 1 94 ? 9.125 5.970 5.609 1.00 98.88 94 TRP A C 1
ATOM 748 O O . TRP A 1 94 ? 8.024 6.284 6.038 1.00 98.88 94 TRP A O 1
ATOM 758 N N . THR A 1 95 ? 10.200 5.877 6.398 1.00 98.81 95 THR A N 1
ATOM 759 C CA . THR A 1 95 ? 10.135 6.083 7.853 1.00 98.81 95 THR A CA 1
ATOM 760 C C . THR A 1 95 ? 9.597 7.463 8.211 1.00 98.81 95 THR A C 1
ATOM 762 O O . THR A 1 95 ? 8.787 7.562 9.128 1.00 98.81 95 THR A O 1
ATOM 765 N N . ALA A 1 96 ? 10.026 8.509 7.502 1.00 98.75 96 ALA A N 1
ATOM 766 C CA . ALA A 1 96 ? 9.561 9.873 7.735 1.00 98.75 96 ALA A CA 1
ATOM 767 C C . ALA A 1 96 ? 8.107 10.095 7.287 1.00 98.75 96 ALA A C 1
ATOM 769 O O . ALA A 1 96 ? 7.356 10.759 7.992 1.00 98.75 96 ALA A O 1
ATOM 770 N N . ASP A 1 97 ? 7.716 9.538 6.140 1.00 98.88 97 ASP A N 1
ATOM 771 C CA . ASP A 1 97 ? 6.413 9.793 5.524 1.00 98.88 97 ASP A CA 1
ATOM 772 C C . ASP A 1 97 ? 5.286 8.940 6.136 1.00 98.88 97 ASP A C 1
ATOM 774 O O . ASP A 1 97 ? 4.153 9.403 6.250 1.00 98.88 97 ASP A O 1
ATOM 778 N N . TRP A 1 98 ? 5.565 7.688 6.515 1.00 98.88 98 TRP A N 1
ATOM 779 C CA . TRP A 1 98 ? 4.518 6.760 6.963 1.00 98.88 98 TRP A CA 1
ATOM 780 C C . TRP A 1 98 ? 4.979 5.659 7.926 1.00 98.88 98 TRP A C 1
ATOM 782 O O . TRP A 1 98 ? 4.236 5.270 8.825 1.00 98.88 98 TRP A O 1
ATOM 792 N N . GLY A 1 99 ? 6.208 5.161 7.799 1.00 98.75 99 GLY A N 1
ATOM 793 C CA . GLY A 1 99 ? 6.694 4.003 8.552 1.00 98.75 99 GLY A CA 1
ATOM 794 C C . GLY A 1 99 ? 6.804 4.235 10.060 1.00 98.75 99 GLY A C 1
ATOM 795 O O . GLY A 1 99 ? 6.677 3.293 10.839 1.00 98.75 99 GLY A O 1
ATOM 796 N N . PHE A 1 100 ? 6.951 5.487 10.512 1.00 98.81 100 PHE A N 1
ATOM 797 C CA . PHE A 1 100 ? 6.924 5.811 11.943 1.00 98.81 100 PHE A CA 1
ATOM 798 C C . PHE A 1 100 ? 5.603 5.416 12.630 1.00 98.81 100 PHE A C 1
ATOM 800 O O . PHE A 1 100 ? 5.607 5.175 13.839 1.00 98.81 100 PHE A O 1
ATOM 807 N N . VAL A 1 101 ? 4.494 5.323 11.884 1.00 98.81 101 VAL A N 1
ATOM 808 C CA . VAL A 1 101 ? 3.166 4.955 12.403 1.00 98.81 101 VAL A CA 1
ATOM 809 C C . VAL A 1 101 ? 3.155 3.525 12.951 1.00 98.81 101 VAL A C 1
ATOM 811 O O . VAL A 1 101 ? 2.524 3.279 13.982 1.00 98.81 101 VAL A O 1
ATOM 814 N N . ALA A 1 102 ? 3.941 2.619 12.354 1.00 98.62 102 ALA A N 1
ATOM 815 C CA . ALA A 1 102 ? 4.058 1.217 12.768 1.00 98.62 102 ALA A CA 1
ATOM 816 C C . ALA A 1 102 ? 4.596 1.041 14.203 1.00 98.62 102 ALA A C 1
ATOM 818 O O . ALA A 1 102 ? 4.403 -0.001 14.822 1.00 98.62 102 ALA A O 1
ATOM 819 N N . LYS A 1 103 ? 5.219 2.079 14.784 1.00 98.06 103 LYS A N 1
ATOM 820 C CA . LYS A 1 103 ? 5.682 2.064 16.184 1.00 98.06 103 LYS A CA 1
ATOM 821 C C . LYS A 1 103 ? 4.541 2.091 17.203 1.00 98.06 103 LYS A C 1
ATOM 823 O O . LYS A 1 103 ? 4.768 1.764 18.366 1.00 98.06 103 LYS A O 1
ATOM 828 N N . LYS A 1 104 ? 3.348 2.546 16.803 1.00 98.25 104 LYS A N 1
ATOM 829 C CA . LYS A 1 104 ? 2.194 2.727 17.698 1.00 98.25 104 LYS A CA 1
ATOM 830 C C . LYS A 1 104 ? 0.927 2.032 17.203 1.00 98.25 104 LYS A C 1
ATOM 832 O O . LYS A 1 104 ? 0.134 1.594 18.032 1.00 98.25 104 LYS A O 1
ATOM 837 N N . TYR A 1 105 ? 0.725 1.936 15.892 1.00 98.69 105 TYR A N 1
ATOM 838 C CA . TYR A 1 105 ? -0.482 1.368 15.293 1.00 98.69 105 TYR A CA 1
ATOM 839 C C . TYR A 1 105 ? -0.122 0.292 14.263 1.00 98.69 105 TYR A C 1
ATOM 841 O O . TYR A 1 105 ? 0.927 0.405 13.630 1.00 98.69 105 TYR A O 1
ATOM 849 N N . PRO A 1 106 ? -0.986 -0.713 14.030 1.00 98.75 106 PRO A N 1
ATOM 850 C CA . PRO A 1 106 ? -0.830 -1.605 12.890 1.00 98.75 106 PRO A CA 1
ATOM 851 C C . PRO A 1 106 ? -0.837 -0.813 11.582 1.00 98.75 106 PRO A C 1
ATOM 853 O O . PRO A 1 106 ? -1.700 0.044 11.369 1.00 98.75 106 PRO A O 1
ATOM 856 N N . VAL A 1 107 ? 0.109 -1.129 10.703 1.00 98.94 107 VAL A N 1
ATOM 857 C CA . VAL A 1 107 ? 0.165 -0.605 9.337 1.00 98.94 107 VAL A CA 1
ATOM 858 C C . VAL A 1 107 ? 0.022 -1.773 8.370 1.00 98.94 107 VAL A C 1
ATOM 860 O O . VAL A 1 107 ? 0.647 -2.822 8.557 1.00 98.94 107 VAL A O 1
ATOM 863 N N . MET A 1 108 ? -0.801 -1.586 7.343 1.00 98.88 108 MET A N 1
ATOM 864 C CA . MET A 1 108 ? -0.933 -2.512 6.227 1.00 98.88 108 MET A CA 1
ATOM 865 C C . MET A 1 108 ? -0.675 -1.769 4.920 1.00 98.88 108 MET A C 1
ATOM 867 O O . MET A 1 108 ? -1.317 -0.760 4.641 1.00 98.88 108 MET A O 1
ATOM 871 N N . LEU A 1 109 ? 0.260 -2.263 4.115 1.00 98.94 109 LEU A N 1
ATOM 872 C CA . LEU A 1 109 ? 0.464 -1.763 2.762 1.00 98.94 109 LEU A CA 1
ATOM 873 C C . LEU A 1 109 ? -0.500 -2.492 1.833 1.00 98.94 109 LEU A C 1
ATOM 875 O O . LEU A 1 109 ? -0.206 -3.601 1.388 1.00 98.94 109 LEU A O 1
ATOM 879 N N . THR A 1 110 ? -1.681 -1.925 1.612 1.00 98.94 110 THR A N 1
ATOM 880 C CA . THR A 1 110 ? -2.732 -2.582 0.819 1.00 98.94 110 THR A CA 1
ATOM 881 C C . THR A 1 110 ? -2.402 -2.608 -0.676 1.00 98.94 110 THR A C 1
ATOM 883 O O . THR A 1 110 ? -2.855 -3.512 -1.382 1.00 98.94 110 THR A O 1
ATOM 886 N N . GLU A 1 111 ? -1.477 -1.753 -1.124 1.00 98.94 111 GLU A N 1
ATOM 887 C CA . GLU A 1 111 ? -0.841 -1.841 -2.435 1.00 98.94 111 GLU A CA 1
ATOM 888 C C . GLU A 1 111 ? 0.685 -1.648 -2.369 1.00 98.94 111 GLU A C 1
ATOM 890 O O . GLU A 1 111 ? 1.201 -0.606 -1.953 1.00 98.94 111 GLU A O 1
ATOM 895 N N . ILE A 1 112 ? 1.418 -2.653 -2.855 1.00 98.94 112 ILE A N 1
ATOM 896 C CA . ILE A 1 112 ? 2.822 -2.552 -3.277 1.00 98.94 112 ILE A CA 1
ATOM 897 C C . ILE A 1 112 ? 3.019 -3.321 -4.581 1.00 98.94 112 ILE A C 1
ATOM 899 O O . ILE A 1 112 ? 2.340 -4.314 -4.832 1.00 98.94 112 ILE A O 1
ATOM 903 N N . GLY A 1 113 ? 3.983 -2.909 -5.395 1.00 98.81 113 GLY A N 1
ATOM 904 C CA . GLY A 1 113 ? 4.286 -3.592 -6.649 1.00 98.81 113 GLY A CA 1
ATOM 905 C C . GLY A 1 113 ? 5.308 -2.835 -7.480 1.00 98.81 113 GLY A C 1
ATOM 906 O O . GLY A 1 113 ? 5.615 -1.672 -7.206 1.00 98.81 113 GLY A O 1
ATOM 907 N N . PHE A 1 114 ? 5.853 -3.502 -8.492 1.00 98.81 114 PHE A N 1
ATOM 908 C CA . PHE A 1 114 ? 6.732 -2.870 -9.467 1.00 98.81 114 PHE A CA 1
ATOM 909 C C . PHE A 1 114 ? 6.658 -3.538 -10.840 1.00 98.81 114 PHE A C 1
ATOM 911 O O . PHE A 1 114 ? 6.354 -4.723 -10.969 1.00 98.81 114 PHE A O 1
ATOM 918 N N . CYS A 1 115 ? 7.010 -2.790 -11.880 1.00 98.62 115 CYS A N 1
ATOM 919 C CA . CYS A 1 115 ? 7.276 -3.327 -13.211 1.00 98.62 115 CYS A CA 1
ATOM 920 C C . CYS A 1 115 ? 8.507 -2.660 -13.834 1.00 98.62 115 CYS A C 1
ATOM 922 O O . CYS A 1 115 ? 8.912 -1.572 -13.424 1.00 98.62 115 CYS A O 1
ATOM 924 N N . GLY A 1 116 ? 9.102 -3.302 -14.838 1.00 98.12 116 GLY A N 1
ATOM 925 C CA . GLY A 1 116 ? 10.110 -2.666 -15.679 1.00 98.12 116 GLY A CA 1
ATOM 926 C C . GLY A 1 116 ? 9.521 -1.508 -16.500 1.00 98.12 116 GLY A C 1
ATOM 927 O O . GLY A 1 116 ? 8.306 -1.452 -16.697 1.00 98.12 116 GLY A O 1
ATOM 928 N N . PRO A 1 117 ? 10.362 -0.585 -17.000 1.00 98.00 117 PRO A N 1
ATOM 929 C CA . PRO A 1 117 ? 9.903 0.561 -17.791 1.00 98.00 117 PRO A CA 1
ATOM 930 C C . PRO A 1 117 ? 9.233 0.159 -19.114 1.00 98.00 117 PRO A C 1
ATOM 932 O O . PRO A 1 117 ? 8.358 0.878 -19.583 1.00 98.00 117 PRO A O 1
ATOM 935 N N . ASP A 1 118 ? 9.613 -0.992 -19.675 1.00 97.56 118 ASP A N 1
ATOM 936 C CA . ASP A 1 118 ? 9.095 -1.506 -20.950 1.00 97.56 118 ASP A CA 1
ATOM 937 C C . ASP A 1 118 ? 7.999 -2.576 -20.771 1.00 97.56 118 ASP A C 1
ATOM 939 O O . ASP A 1 118 ? 7.506 -3.144 -21.749 1.00 97.56 118 ASP A O 1
ATOM 943 N N . ASP A 1 119 ? 7.609 -2.881 -19.527 1.00 97.44 119 ASP A N 1
ATOM 944 C CA . ASP A 1 119 ? 6.543 -3.845 -19.258 1.00 97.44 119 ASP A CA 1
ATOM 945 C C . ASP A 1 119 ? 5.180 -3.280 -19.697 1.00 97.44 119 ASP A C 1
ATOM 947 O O . ASP A 1 119 ? 4.909 -2.076 -19.639 1.00 97.44 119 ASP A O 1
ATOM 951 N N . ARG A 1 120 ? 4.263 -4.159 -20.121 1.00 96.88 120 ARG A N 1
ATOM 952 C CA . ARG A 1 120 ? 2.915 -3.743 -20.532 1.00 96.88 120 ARG A CA 1
ATOM 953 C C . ARG A 1 120 ? 2.206 -3.014 -19.389 1.00 96.88 120 ARG A C 1
ATOM 955 O O . ARG A 1 120 ? 2.024 -3.572 -18.312 1.00 96.88 120 ARG A O 1
ATOM 962 N N . GLY A 1 121 ? 1.727 -1.806 -19.677 1.00 97.88 121 GLY A N 1
ATOM 963 C CA . GLY A 1 121 ? 1.030 -0.977 -18.698 1.00 97.88 121 GLY A CA 1
ATOM 964 C C . GLY A 1 121 ? 1.965 -0.329 -17.676 1.00 97.88 121 GLY A C 1
ATOM 965 O O . GLY A 1 121 ? 1.483 0.079 -16.623 1.00 97.88 121 GLY A O 1
ATOM 966 N N . ALA A 1 122 ? 3.272 -0.250 -17.940 1.00 98.44 122 ALA A N 1
ATOM 967 C CA . ALA A 1 122 ? 4.203 0.517 -17.122 1.00 98.44 122 ALA A CA 1
ATOM 968 C C . ALA A 1 122 ? 3.788 1.995 -17.047 1.00 98.44 122 ALA A C 1
ATOM 970 O O . ALA A 1 122 ? 3.504 2.633 -18.061 1.00 98.44 122 ALA A O 1
ATOM 971 N N . HIS A 1 123 ? 3.730 2.534 -15.831 1.00 98.69 123 HIS A N 1
ATOM 972 C CA . HIS A 1 123 ? 3.375 3.927 -15.567 1.00 98.69 123 HIS A CA 1
ATOM 973 C C . HIS A 1 123 ? 3.963 4.387 -14.229 1.00 98.69 123 HIS A C 1
ATOM 975 O O . HIS A 1 123 ? 4.291 3.582 -13.360 1.00 98.69 123 HIS A O 1
ATOM 981 N N . ILE A 1 124 ? 4.088 5.699 -14.035 1.00 98.50 124 ILE A N 1
ATOM 982 C CA . ILE A 1 124 ? 4.393 6.252 -12.710 1.00 98.50 124 ILE A CA 1
ATOM 983 C C . ILE A 1 124 ? 3.163 6.024 -11.813 1.00 98.50 124 ILE A C 1
ATOM 985 O O . ILE A 1 124 ? 2.070 6.380 -12.251 1.00 98.50 124 ILE A O 1
ATOM 989 N N . PRO A 1 125 ? 3.302 5.492 -10.580 1.00 98.62 125 PRO A N 1
ATOM 990 C CA . PRO A 1 125 ? 4.542 5.415 -9.800 1.00 98.62 125 PRO A CA 1
ATOM 991 C C . PRO A 1 125 ? 5.189 4.022 -9.686 1.00 98.62 125 PRO A C 1
ATOM 993 O O . PRO A 1 125 ? 5.997 3.818 -8.776 1.00 98.62 125 PRO A O 1
ATOM 996 N N . VAL A 1 126 ? 4.843 3.067 -10.553 1.00 98.75 126 VAL A N 1
ATOM 997 C CA . VAL A 1 126 ? 5.145 1.635 -10.368 1.00 98.75 126 VAL A CA 1
ATOM 998 C C . VAL A 1 126 ? 6.434 1.155 -11.046 1.00 98.75 126 VAL A C 1
ATOM 1000 O O . VAL A 1 126 ? 6.806 -0.009 -10.912 1.00 98.75 126 VAL A O 1
ATOM 1003 N N . ILE A 1 127 ? 7.147 2.018 -11.772 1.00 98.81 127 ILE A N 1
ATOM 1004 C CA . ILE A 1 127 ? 8.324 1.602 -12.547 1.00 98.81 127 ILE A CA 1
ATOM 1005 C C . ILE A 1 127 ? 9.544 1.441 -11.630 1.00 98.81 12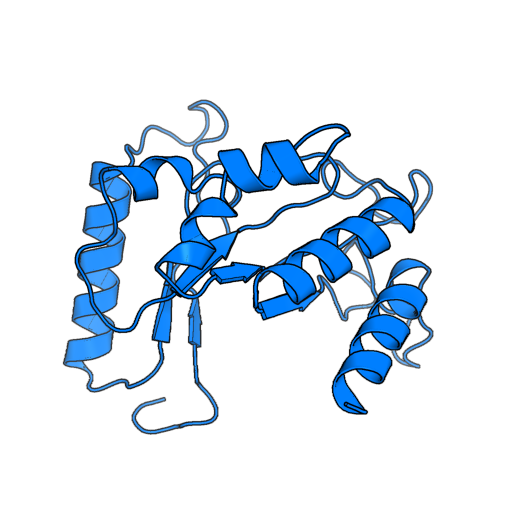7 ILE A C 1
ATOM 1007 O O . ILE A 1 127 ? 9.989 2.400 -10.991 1.00 98.81 127 ILE A O 1
ATOM 1011 N N . SER A 1 128 ? 10.101 0.228 -11.575 1.00 98.50 128 SER A N 1
ATOM 1012 C CA . SER A 1 128 ? 11.312 -0.112 -10.818 1.00 98.50 128 SER A CA 1
ATOM 1013 C C . SER A 1 128 ? 11.890 -1.485 -11.206 1.00 98.50 128 SER A C 1
ATOM 1015 O O . SER A 1 128 ? 11.606 -2.041 -12.266 1.00 98.50 128 SER A O 1
ATOM 1017 N N . ASP A 1 129 ? 12.730 -2.032 -10.335 1.00 98.19 129 ASP A N 1
ATOM 1018 C CA . ASP A 1 129 ? 13.325 -3.361 -10.417 1.00 98.19 129 ASP A CA 1
ATOM 1019 C C . ASP A 1 129 ? 13.234 -4.085 -9.059 1.00 98.19 129 ASP A C 1
ATOM 1021 O O . ASP A 1 129 ? 12.644 -3.583 -8.099 1.00 98.19 129 ASP A O 1
ATOM 1025 N N . GLU A 1 130 ? 13.824 -5.278 -8.968 1.00 98.44 130 GLU A N 1
ATOM 1026 C CA . GLU A 1 130 ? 13.834 -6.097 -7.755 1.00 98.44 130 GLU A CA 1
ATOM 1027 C C . GLU A 1 130 ? 14.430 -5.374 -6.543 1.00 98.44 130 GLU A C 1
ATOM 1029 O O . GLU A 1 130 ? 14.061 -5.716 -5.424 1.00 98.44 130 GLU A O 1
ATOM 1034 N N . SER A 1 131 ? 15.267 -4.341 -6.720 1.00 98.62 131 SER A N 1
ATOM 1035 C CA . SER A 1 131 ? 15.814 -3.600 -5.578 1.00 98.62 131 SER A CA 1
ATOM 1036 C C . SER A 1 131 ? 14.727 -2.894 -4.765 1.00 98.62 131 SER A C 1
ATOM 1038 O O . SER A 1 131 ? 14.872 -2.760 -3.552 1.00 98.62 131 SER A O 1
ATOM 1040 N N . TYR A 1 132 ? 13.617 -2.482 -5.395 1.00 98.81 132 TYR A N 1
ATOM 1041 C CA . TYR A 1 132 ? 12.442 -2.002 -4.664 1.00 98.81 132 TYR A CA 1
ATOM 1042 C C . TYR A 1 132 ? 11.784 -3.138 -3.884 1.00 98.81 132 TYR A C 1
ATOM 1044 O O . TYR A 1 132 ? 11.506 -2.974 -2.698 1.00 98.81 132 TYR A O 1
ATOM 1052 N N . GLY A 1 133 ? 11.569 -4.286 -4.535 1.00 98.50 133 GLY A N 1
ATOM 1053 C CA . GLY A 1 133 ? 10.993 -5.472 -3.906 1.00 98.50 133 GLY A CA 1
ATOM 1054 C C . GLY A 1 133 ? 11.782 -5.912 -2.670 1.00 98.50 133 GLY A C 1
ATOM 1055 O O . GLY A 1 133 ? 11.197 -6.161 -1.616 1.00 98.50 133 GLY A O 1
ATOM 1056 N N . GLU A 1 134 ? 13.111 -5.966 -2.773 1.00 98.56 134 GLU A N 1
ATOM 1057 C CA . GLU A 1 134 ? 14.023 -6.293 -1.673 1.00 98.56 134 GLU A CA 1
ATOM 1058 C C . GLU A 1 134 ? 13.922 -5.273 -0.537 1.00 98.56 134 GLU A C 1
ATOM 1060 O O . GLU A 1 134 ? 13.737 -5.658 0.618 1.00 98.56 134 GLU A O 1
ATOM 1065 N N . ALA A 1 135 ? 13.984 -3.977 -0.861 1.00 98.81 135 ALA A N 1
ATOM 1066 C CA . ALA A 1 135 ? 13.901 -2.911 0.130 1.00 98.81 135 ALA A CA 1
ATOM 1067 C C . ALA A 1 135 ? 12.557 -2.922 0.874 1.00 98.81 135 ALA A C 1
ATOM 1069 O O . ALA A 1 135 ? 12.540 -2.895 2.104 1.00 98.81 135 ALA A O 1
ATOM 1070 N N . ILE A 1 136 ? 11.426 -2.998 0.159 1.00 98.81 136 ILE A N 1
ATOM 1071 C CA . ILE A 1 136 ? 10.099 -2.898 0.782 1.00 98.81 136 ILE A CA 1
ATOM 1072 C C . ILE A 1 136 ? 9.757 -4.138 1.608 1.00 98.81 136 ILE A C 1
ATOM 1074 O O . ILE A 1 136 ? 9.257 -4.000 2.723 1.00 98.81 136 ILE A O 1
ATOM 1078 N N . THR A 1 137 ? 10.076 -5.343 1.123 1.00 98.56 137 THR A N 1
ATOM 1079 C CA . THR A 1 137 ? 9.826 -6.579 1.884 1.00 98.56 137 THR A CA 1
ATOM 1080 C C . THR A 1 137 ? 10.704 -6.651 3.129 1.00 98.56 137 THR A C 1
ATOM 1082 O O . THR A 1 137 ? 10.199 -6.964 4.206 1.00 98.56 137 THR A O 1
ATOM 1085 N N . LYS A 1 138 ? 11.984 -6.260 3.033 1.00 98.38 138 LYS A N 1
ATOM 1086 C CA . LYS A 1 138 ? 12.860 -6.149 4.204 1.00 98.38 138 LYS A CA 1
ATOM 1087 C C . LYS A 1 138 ? 12.331 -5.117 5.201 1.00 98.38 138 LYS A C 1
ATOM 1089 O O . LYS A 1 138 ? 12.256 -5.413 6.389 1.00 98.38 138 LYS A O 1
ATOM 1094 N N . TYR A 1 139 ? 11.944 -3.932 4.728 1.00 98.75 139 TYR A N 1
ATOM 1095 C CA . TYR A 1 139 ? 11.403 -2.879 5.586 1.00 98.75 139 TYR A CA 1
ATOM 1096 C C . TYR A 1 139 ? 10.143 -3.342 6.325 1.00 98.75 139 TYR A C 1
ATOM 1098 O O . TYR A 1 139 ? 10.002 -3.075 7.518 1.00 98.75 139 TYR A O 1
ATOM 1106 N N . CYS A 1 140 ? 9.256 -4.079 5.647 1.00 98.62 140 CYS A N 1
ATOM 1107 C CA . CYS A 1 140 ? 8.062 -4.638 6.273 1.00 98.62 140 CYS A CA 1
ATOM 1108 C C . CYS A 1 140 ? 8.404 -5.670 7.348 1.00 98.62 140 CYS A C 1
ATOM 1110 O O . CYS A 1 140 ? 7.883 -5.577 8.459 1.00 98.62 140 CYS A O 1
ATOM 1112 N N . ASN A 1 141 ? 9.317 -6.598 7.048 1.00 97.56 141 ASN A N 1
ATOM 1113 C CA . ASN A 1 141 ? 9.761 -7.621 7.993 1.00 97.56 141 ASN A CA 1
ATOM 1114 C C . ASN A 1 141 ? 10.411 -7.007 9.242 1.00 97.56 141 ASN A C 1
ATOM 1116 O O . ASN A 1 141 ? 10.082 -7.395 10.360 1.00 97.56 141 ASN A O 1
ATOM 1120 N N . ASP A 1 142 ? 11.288 -6.014 9.066 1.00 98.00 142 ASP A N 1
ATOM 1121 C CA . ASP A 1 142 ? 11.986 -5.349 10.173 1.00 98.00 142 ASP A CA 1
ATOM 1122 C C . ASP A 1 142 ? 11.030 -4.580 11.110 1.00 98.00 142 ASP A C 1
ATOM 1124 O O . ASP A 1 142 ? 11.362 -4.351 12.272 1.00 98.00 142 ASP A O 1
ATOM 1128 N N . ASN A 1 143 ? 9.860 -4.159 10.614 1.00 98.12 143 ASN A N 1
ATOM 1129 C CA . ASN A 1 143 ? 8.919 -3.297 11.339 1.00 98.12 143 ASN A CA 1
ATOM 1130 C C . ASN A 1 143 ? 7.556 -3.962 11.621 1.00 98.12 143 ASN A C 1
ATOM 1132 O O . ASN A 1 143 ? 6.653 -3.293 12.119 1.00 98.12 143 ASN A O 1
ATOM 1136 N N . GLY A 1 144 ? 7.385 -5.254 11.313 1.00 97.56 144 GLY A N 1
ATOM 1137 C CA . GLY A 1 144 ? 6.136 -5.988 11.557 1.00 97.56 144 GLY A CA 1
ATOM 1138 C C . GLY A 1 144 ? 4.935 -5.471 10.755 1.00 97.56 144 GLY A C 1
ATOM 1139 O O . GLY A 1 144 ? 3.814 -5.451 11.263 1.00 97.56 144 GLY A O 1
ATOM 1140 N N . ILE A 1 145 ? 5.161 -5.015 9.522 1.00 98.69 145 ILE A N 1
ATOM 1141 C CA . ILE A 1 145 ? 4.135 -4.407 8.664 1.00 98.69 145 ILE A CA 1
ATOM 1142 C C . ILE A 1 145 ? 3.522 -5.471 7.747 1.00 98.69 145 ILE A C 1
ATOM 1144 O O . ILE A 1 145 ? 4.235 -6.223 7.084 1.00 98.69 145 ILE A O 1
ATOM 1148 N N . SER A 1 146 ? 2.190 -5.512 7.686 1.00 98.69 146 SER A N 1
ATOM 1149 C CA . SER A 1 146 ? 1.458 -6.385 6.755 1.00 98.69 146 SER A CA 1
ATOM 1150 C C . SER A 1 146 ? 1.406 -5.772 5.356 1.00 98.69 146 SER A C 1
ATOM 1152 O O . SER A 1 146 ? 1.458 -4.553 5.222 1.00 98.69 146 SER A O 1
ATOM 1154 N N . TYR A 1 147 ? 1.253 -6.579 4.306 1.00 98.75 147 TYR A N 1
ATOM 1155 C CA . TYR A 1 147 ? 1.070 -6.054 2.950 1.00 98.75 147 TYR A CA 1
ATOM 1156 C C . TYR A 1 147 ? 0.251 -6.981 2.046 1.00 98.75 147 TYR A C 1
ATOM 1158 O O . TYR A 1 147 ? 0.210 -8.196 2.250 1.00 98.75 147 TYR A O 1
ATOM 1166 N N . SER A 1 148 ? -0.353 -6.401 1.011 1.00 98.75 148 SER A N 1
ATOM 1167 C CA . SER A 1 148 ? -0.897 -7.090 -0.159 1.00 98.75 148 SER A CA 1
ATOM 1168 C C . SER A 1 148 ? -0.269 -6.536 -1.433 1.00 98.75 148 SER A C 1
ATOM 1170 O O . SER A 1 148 ? -0.044 -5.338 -1.581 1.00 98.75 148 SER A O 1
ATOM 1172 N N . VAL A 1 149 ? 0.061 -7.438 -2.354 1.00 98.81 149 VAL A N 1
ATOM 1173 C CA . VAL A 1 149 ? 0.778 -7.087 -3.580 1.00 98.81 149 VAL A CA 1
ATOM 1174 C C . VAL A 1 149 ? -0.220 -6.839 -4.704 1.00 98.81 149 VAL A C 1
ATOM 1176 O O . VAL A 1 149 ? -1.061 -7.694 -4.995 1.00 98.81 149 VAL A O 1
ATOM 1179 N N . TRP A 1 150 ? -0.094 -5.691 -5.358 1.00 98.88 150 TRP A N 1
ATOM 1180 C CA . TRP A 1 150 ? -0.884 -5.319 -6.521 1.00 98.88 150 TRP A CA 1
ATOM 1181 C C . TRP A 1 150 ? -0.188 -5.804 -7.810 1.00 98.88 150 TRP A C 1
ATOM 1183 O O . TRP A 1 150 ? 0.970 -5.471 -8.059 1.00 98.88 150 TRP A O 1
ATOM 1193 N N . VAL A 1 151 ? -0.818 -6.603 -8.674 1.00 98.81 151 VAL A N 1
ATOM 1194 C CA . VAL A 1 151 ? -2.137 -7.252 -8.555 1.00 98.81 151 VAL A CA 1
ATOM 1195 C C . VAL A 1 151 ? -2.113 -8.665 -9.133 1.00 98.81 151 VAL A C 1
ATOM 1197 O O . VAL A 1 151 ? -1.401 -8.960 -10.096 1.00 98.81 151 VAL A O 1
ATOM 1200 N N . PHE A 1 152 ? -2.908 -9.567 -8.553 1.00 98.75 152 PHE A N 1
ATOM 1201 C CA . PHE A 1 152 ? -3.090 -10.929 -9.058 1.00 98.75 152 PHE A CA 1
ATOM 1202 C C . PHE A 1 152 ? -4.109 -10.977 -10.208 1.00 98.75 152 PHE A C 1
ATOM 1204 O O . PHE A 1 152 ? -5.150 -11.620 -10.119 1.00 98.75 152 PHE A O 1
ATOM 1211 N N . ASP A 1 153 ? -3.800 -10.261 -11.285 1.00 98.75 153 ASP A N 1
ATOM 1212 C CA . ASP A 1 153 ? -4.619 -10.159 -12.490 1.00 98.75 153 ASP A CA 1
ATOM 1213 C C . ASP A 1 153 ? -3.705 -10.080 -13.731 1.00 98.75 153 ASP A C 1
ATOM 1215 O O . ASP A 1 153 ? -2.628 -9.477 -13.651 1.00 98.75 153 ASP A O 1
ATOM 1219 N N . PRO A 1 154 ? -4.073 -10.703 -14.868 1.00 98.38 154 PRO A N 1
ATOM 1220 C CA . PRO A 1 154 ? -3.247 -10.696 -16.070 1.00 98.38 154 PRO A CA 1
ATOM 1221 C C . PRO A 1 154 ? -3.481 -9.496 -16.992 1.00 98.38 154 PRO A C 1
ATOM 1223 O O . PRO A 1 154 ? -2.908 -9.463 -18.079 1.00 98.38 154 PRO A O 1
ATOM 1226 N N . GLN A 1 155 ? -4.332 -8.536 -16.634 1.00 97.94 155 GLN A N 1
ATOM 1227 C CA . GLN A 1 155 ? -4.636 -7.345 -17.432 1.00 97.94 155 GLN A CA 1
ATOM 1228 C C . GLN A 1 155 ? -4.234 -6.056 -16.713 1.00 97.94 155 GLN A C 1
ATOM 1230 O O . GLN A 1 155 ? -3.640 -5.174 -17.336 1.00 97.94 155 GLN A O 1
ATOM 1235 N N . TRP A 1 156 ? -4.546 -5.940 -15.424 1.00 98.50 156 TRP A N 1
ATOM 1236 C CA . TRP A 1 156 ? -4.250 -4.762 -14.616 1.00 98.50 156 TRP A CA 1
ATOM 1237 C C . TRP A 1 156 ? -2.770 -4.702 -14.240 1.00 98.50 156 TRP A C 1
ATOM 1239 O O . TRP A 1 156 ? -2.158 -5.699 -13.871 1.00 98.50 156 TRP A O 1
ATOM 1249 N N . SER A 1 157 ? -2.185 -3.511 -14.350 1.00 97.94 157 SER A N 1
ATOM 1250 C CA . SER A 1 157 ? -0.756 -3.284 -14.132 1.00 97.94 157 SER A CA 1
ATOM 1251 C C . SER A 1 157 ? -0.483 -2.676 -12.748 1.00 97.94 157 SER A C 1
ATOM 1253 O O . SER A 1 157 ? -1.291 -1.861 -12.298 1.00 97.94 157 SER A O 1
ATOM 1255 N N . PRO A 1 158 ? 0.662 -2.987 -12.107 1.00 98.44 158 PRO A N 1
ATOM 1256 C CA . PRO A 1 158 ? 1.647 -3.997 -12.508 1.00 98.44 158 PRO A CA 1
ATOM 1257 C C . PRO A 1 158 ? 1.151 -5.426 -12.211 1.00 98.44 158 PRO A C 1
ATOM 1259 O O . PRO A 1 158 ? 0.709 -5.744 -11.111 1.00 98.44 158 PRO A O 1
ATOM 1262 N N . MET A 1 159 ? 1.237 -6.319 -13.201 1.00 98.62 159 MET A N 1
ATOM 1263 C CA . MET A 1 159 ? 0.672 -7.678 -13.125 1.00 98.62 159 MET A CA 1
ATOM 1264 C C . MET A 1 159 ? 1.571 -8.624 -12.320 1.00 98.62 159 MET A C 1
ATOM 1266 O O . MET A 1 159 ? 2.792 -8.591 -12.497 1.00 98.62 159 MET A O 1
ATOM 1270 N N . LEU A 1 160 ? 1.009 -9.525 -11.508 1.00 98.81 160 LEU A N 1
ATOM 1271 C CA . LEU A 1 160 ? 1.738 -10.661 -10.909 1.00 98.81 160 LEU A CA 1
ATOM 1272 C C . LEU A 1 160 ? 1.746 -11.906 -11.804 1.00 98.81 160 LEU A C 1
ATOM 1274 O O . LEU A 1 160 ? 2.653 -12.733 -11.710 1.00 98.81 160 LEU A O 1
ATOM 1278 N N . ILE A 1 161 ? 0.764 -12.040 -12.691 1.00 98.75 161 ILE A N 1
ATOM 1279 C CA . ILE A 1 161 ? 0.615 -13.167 -13.620 1.00 98.75 161 ILE A CA 1
ATOM 1280 C C . ILE A 1 161 ? 0.413 -12.643 -15.043 1.00 98.75 161 ILE A C 1
ATOM 1282 O O . ILE A 1 161 ? -0.165 -11.582 -15.222 1.00 98.75 161 ILE A O 1
ATOM 1286 N N . SER A 1 162 ? 0.904 -13.339 -16.068 1.00 98.38 162 SER A N 1
ATOM 1287 C CA . SER A 1 162 ? 0.724 -12.928 -17.473 1.00 98.38 162 SER A CA 1
ATOM 1288 C C . SER A 1 162 ? -0.553 -13.472 -18.111 1.00 98.38 162 SER A C 1
ATOM 1290 O O . SER A 1 162 ? -0.969 -12.993 -19.165 1.00 98.38 162 SER A O 1
ATOM 1292 N N . ASP A 1 163 ? -1.152 -14.493 -17.501 1.00 98.56 163 ASP A N 1
ATOM 1293 C CA . ASP A 1 163 ? -2.287 -15.247 -18.022 1.00 98.56 163 ASP A CA 1
ATOM 1294 C C . ASP A 1 163 ? -3.019 -16.003 -16.899 1.00 98.56 163 ASP A C 1
ATOM 1296 O O . ASP A 1 163 ? -2.545 -16.097 -15.764 1.00 98.56 163 ASP A O 1
ATOM 1300 N N . TRP A 1 164 ? -4.173 -16.586 -17.234 1.00 98.50 164 TRP A N 1
ATOM 1301 C CA . TRP A 1 164 ? -4.973 -17.418 -16.326 1.00 98.50 164 TRP A CA 1
ATOM 1302 C C . TRP A 1 164 ? -4.422 -18.837 -16.112 1.00 98.50 164 TRP A C 1
ATOM 1304 O O . TRP A 1 164 ? -5.008 -19.601 -15.350 1.00 98.50 164 TRP A O 1
ATOM 1314 N N . ASN A 1 165 ? -3.276 -19.180 -16.714 1.00 98.50 165 ASN A N 1
ATOM 1315 C CA . ASN A 1 165 ? -2.479 -20.338 -16.295 1.00 98.50 165 ASN A CA 1
ATOM 1316 C C . ASN A 1 165 ? -1.512 -19.969 -15.153 1.00 98.50 165 ASN A C 1
ATOM 1318 O O . ASN A 1 165 ? -0.674 -20.780 -14.759 1.00 98.50 165 ASN A O 1
ATOM 1322 N N . PHE A 1 166 ? -1.648 -18.756 -14.599 1.00 98.44 166 PHE A N 1
ATOM 1323 C CA . PHE A 1 166 ? -0.881 -18.229 -13.473 1.00 98.44 166 PHE A CA 1
ATOM 1324 C C . PHE A 1 166 ? 0.625 -18.165 -13.735 1.00 98.44 166 PHE A C 1
ATOM 1326 O O . PHE A 1 166 ? 1.429 -18.291 -12.805 1.00 98.44 166 PHE A O 1
ATOM 1333 N N . THR A 1 167 ? 1.023 -17.960 -14.993 1.00 98.69 167 THR A N 1
ATOM 1334 C CA . THR A 1 167 ? 2.432 -17.794 -15.356 1.00 98.69 167 THR A CA 1
ATOM 1335 C C . THR A 1 167 ? 2.979 -16.524 -14.689 1.00 98.69 167 THR A C 1
ATOM 1337 O O . THR A 1 167 ? 2.495 -15.435 -14.999 1.00 98.69 167 THR A O 1
ATOM 1340 N N . PRO A 1 168 ? 3.956 -16.596 -13.758 1.00 98.62 168 PRO A N 1
ATOM 1341 C CA . PRO A 1 168 ? 4.347 -15.416 -12.990 1.00 98.62 168 PRO A CA 1
ATOM 1342 C C . PRO A 1 168 ? 5.177 -14.422 -13.811 1.00 98.62 168 PRO A C 1
ATOM 1344 O O . PRO A 1 168 ? 6.159 -14.800 -14.463 1.00 98.62 168 PRO A O 1
ATOM 1347 N N . THR A 1 169 ? 4.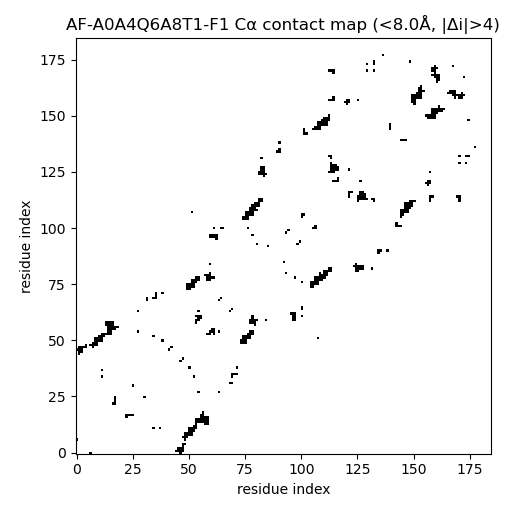845 -13.136 -13.700 1.00 98.56 169 THR A N 1
ATOM 1348 C CA . THR A 1 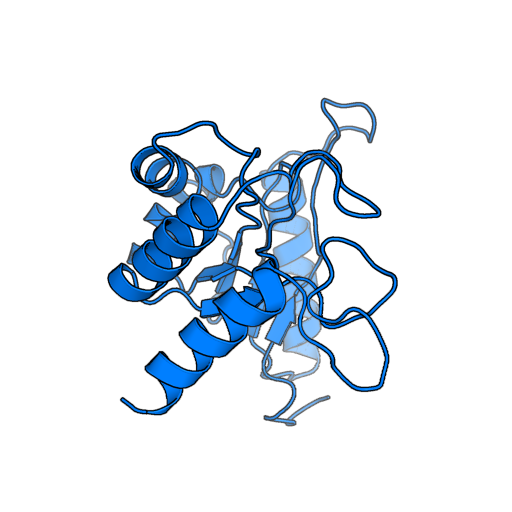169 ? 5.641 -12.026 -14.255 1.00 98.56 169 THR A CA 1
ATOM 1349 C C . THR A 1 169 ? 6.947 -11.829 -13.477 1.00 98.56 169 THR A C 1
ATOM 1351 O O . THR A 1 169 ? 7.258 -12.579 -12.550 1.00 98.56 169 THR A O 1
ATOM 1354 N N . ARG A 1 170 ? 7.734 -10.804 -13.832 1.00 97.88 170 ARG A N 1
ATOM 1355 C CA . ARG A 1 170 ? 8.955 -10.428 -13.103 1.00 97.88 170 ARG A CA 1
ATOM 1356 C C . ARG A 1 170 ? 8.694 -10.224 -11.606 1.00 97.88 170 ARG A C 1
ATOM 1358 O O . ARG A 1 170 ? 9.228 -10.983 -10.798 1.00 97.88 170 ARG A O 1
ATOM 1365 N N . GLN A 1 171 ? 7.817 -9.288 -11.238 1.00 98.56 171 GLN A N 1
ATOM 1366 C CA . GLN A 1 171 ? 7.453 -9.091 -9.832 1.00 98.56 171 GLN A CA 1
ATOM 1367 C C . GLN A 1 171 ? 6.653 -10.270 -9.256 1.00 98.56 171 GLN A C 1
ATOM 1369 O O . GLN A 1 171 ? 6.802 -10.591 -8.081 1.00 98.56 171 GLN A O 1
ATOM 1374 N N . GLY A 1 172 ? 5.872 -10.979 -10.081 1.00 98.69 172 GLY A N 1
ATOM 1375 C CA . GLY A 1 172 ? 5.154 -12.184 -9.667 1.00 98.69 172 GLY A CA 1
ATOM 1376 C C . GLY A 1 172 ? 6.085 -13.268 -9.137 1.00 98.69 172 GLY A C 1
ATOM 1377 O O . GLY A 1 172 ? 5.824 -13.856 -8.089 1.00 98.69 172 GLY A O 1
ATOM 1378 N N . ARG A 1 173 ? 7.211 -13.507 -9.823 1.00 98.69 173 ARG A N 1
ATOM 1379 C CA . ARG A 1 173 ? 8.261 -14.420 -9.345 1.00 98.69 173 ARG A CA 1
ATOM 1380 C C . ARG A 1 173 ? 8.871 -13.928 -8.037 1.00 98.69 173 ARG A C 1
ATOM 1382 O O . ARG A 1 173 ? 9.011 -14.735 -7.122 1.00 98.69 173 ARG A O 1
ATOM 1389 N N . PHE A 1 174 ? 9.191 -12.637 -7.950 1.00 98.62 174 PHE A N 1
ATOM 1390 C CA . PHE A 1 174 ? 9.780 -12.037 -6.753 1.00 98.62 174 PHE A CA 1
ATOM 1391 C C . PHE A 1 174 ? 8.869 -12.199 -5.524 1.00 98.62 174 PHE A C 1
ATOM 1393 O O . PHE A 1 174 ? 9.239 -12.866 -4.557 1.00 98.62 174 PHE A O 1
ATOM 1400 N N . PHE A 1 175 ? 7.645 -11.667 -5.573 1.00 98.56 175 PHE A N 1
ATOM 1401 C CA . PHE A 1 175 ? 6.745 -11.672 -4.418 1.00 98.56 175 PHE A CA 1
ATOM 1402 C C . PHE A 1 175 ? 6.244 -13.074 -4.063 1.00 98.56 175 PHE A C 1
ATOM 1404 O O . PHE A 1 175 ? 6.087 -13.379 -2.883 1.00 98.56 175 PHE A O 1
ATOM 1411 N N . LYS A 1 176 ? 6.084 -13.980 -5.042 1.00 98.50 176 LYS A N 1
ATOM 1412 C CA . LYS A 1 176 ? 5.802 -15.395 -4.751 1.00 98.50 176 LYS A CA 1
ATOM 1413 C C . LYS A 1 176 ? 6.920 -16.032 -3.922 1.00 98.50 176 LYS A C 1
ATOM 1415 O O . LYS A 1 176 ? 6.627 -16.780 -2.994 1.00 98.50 176 LYS A O 1
ATOM 1420 N N . GLN A 1 177 ? 8.186 -15.754 -4.240 1.00 97.94 177 GLN A N 1
ATOM 1421 C CA . GLN A 1 177 ? 9.319 -16.260 -3.458 1.00 97.94 177 GLN A CA 1
ATOM 1422 C C 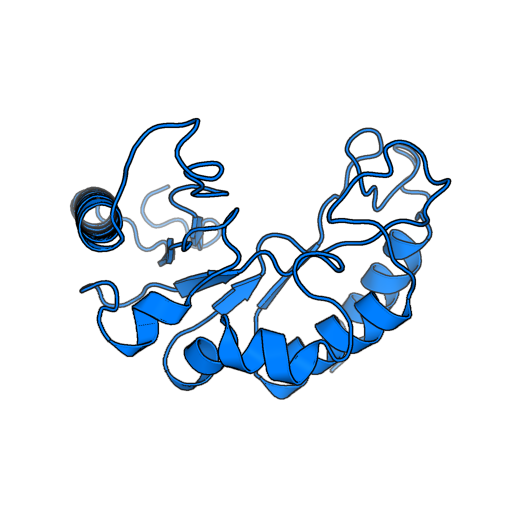. GLN A 1 177 ? 9.374 -15.633 -2.062 1.00 97.94 177 GLN A C 1
ATOM 1424 O O . GLN A 1 177 ? 9.555 -16.368 -1.092 1.00 97.94 177 GLN A O 1
ATOM 1429 N N . ALA A 1 178 ? 9.168 -14.316 -1.951 1.00 96.31 178 ALA A N 1
ATOM 1430 C CA . ALA A 1 178 ? 9.142 -13.614 -0.668 1.00 96.31 178 ALA A CA 1
ATOM 1431 C C . ALA A 1 178 ? 8.068 -14.191 0.274 1.00 96.31 178 ALA A C 1
ATOM 1433 O O . ALA A 1 178 ? 8.382 -14.606 1.386 1.00 96.31 178 ALA A O 1
ATOM 1434 N N . LEU A 1 179 ? 6.829 -14.338 -0.206 1.00 96.44 179 LEU A N 1
ATOM 1435 C CA . LEU A 1 179 ? 5.717 -14.879 0.585 1.00 96.44 179 LEU A CA 1
ATOM 1436 C C . LEU A 1 179 ? 5.931 -16.347 0.991 1.00 96.44 179 LEU A C 1
ATOM 1438 O O . LEU A 1 179 ? 5.639 -16.727 2.123 1.00 96.44 179 LEU A O 1
ATOM 1442 N N . LEU A 1 180 ? 6.479 -17.183 0.100 1.00 96.50 180 LEU A N 1
ATOM 1443 C CA . LEU A 1 180 ? 6.789 -18.584 0.422 1.00 96.50 180 LEU A CA 1
ATOM 1444 C C . LEU A 1 180 ? 7.919 -18.731 1.448 1.00 96.50 180 LEU A C 1
ATOM 1446 O O . LEU A 1 180 ? 7.974 -19.750 2.137 1.00 96.50 180 LEU A O 1
ATOM 1450 N N . LYS A 1 181 ? 8.836 -17.761 1.528 1.00 91.31 181 LYS A N 1
ATOM 1451 C CA . LYS A 1 181 ? 9.906 -17.749 2.529 1.00 91.31 181 LYS A CA 1
ATOM 1452 C C . LYS A 1 181 ? 9.363 -17.430 3.921 1.00 91.31 181 LYS A C 1
ATOM 1454 O O . LYS A 1 181 ? 9.788 -18.069 4.878 1.00 91.31 181 LYS A O 1
ATOM 1459 N N . GLU A 1 182 ? 8.427 -16.491 4.027 1.00 83.31 182 GLU A N 1
ATOM 1460 C CA . GLU A 1 182 ? 7.781 -16.149 5.301 1.00 83.31 182 GLU A CA 1
ATOM 1461 C C . GLU A 1 182 ? 6.840 -17.260 5.780 1.00 83.31 182 GLU A C 1
ATOM 1463 O O . GLU A 1 182 ? 6.876 -17.631 6.944 1.00 83.31 182 GLU A O 1
ATOM 1468 N N . ALA A 1 183 ? 6.076 -17.892 4.881 1.00 80.81 183 ALA A N 1
ATOM 1469 C CA . ALA A 1 183 ? 5.138 -18.965 5.242 1.00 80.81 183 ALA A CA 1
ATOM 1470 C C . ALA A 1 183 ? 5.793 -20.257 5.781 1.00 80.81 183 ALA A C 1
ATOM 1472 O O . ALA A 1 183 ? 5.090 -21.180 6.189 1.00 80.81 183 ALA A O 1
ATOM 1473 N N . ARG A 1 184 ? 7.124 -20.370 5.708 1.00 74.31 184 ARG A N 1
ATOM 1474 C CA . ARG A 1 184 ? 7.898 -21.530 6.182 1.00 74.31 184 ARG A CA 1
ATOM 1475 C C . ARG A 1 184 ? 8.595 -21.293 7.526 1.00 74.31 184 ARG A C 1
ATOM 1477 O O . ARG A 1 184 ? 9.244 -22.224 8.002 1.00 74.31 184 ARG A O 1
ATOM 1484 N N . GLN A 1 185 ? 8.525 -20.079 8.070 1.00 55.22 185 GLN A N 1
ATOM 1485 C CA . GLN A 1 185 ? 9.050 -19.722 9.392 1.00 55.22 185 GLN A CA 1
ATOM 1486 C C . GLN A 1 185 ? 7.976 -19.944 10.458 1.00 55.22 185 GLN A C 1
ATOM 1488 O O . GLN A 1 185 ? 8.366 -20.343 11.576 1.00 55.22 185 GLN A O 1
#

Mean predicted aligned error: 2.53 Å